Protein AF-A0AAV9Z111-F1 (afdb_monomer)

Organism: NCBI:txid2862362

Nearest PDB structures (foldseek):
  6nag-assembly1_B  TM=5.650E-01  e=3.209E+00  Bacteroides thetaiotaomicron VPI-5482
  6nag-assembly1_A  TM=5.633E-01  e=4.328E+00  Bacteroides thetaiotaomicron VPI-5482
  8xqw-assembly1_E  TM=1.939E-01  e=3.407E+00  Chlamydomonas reinhardtii
  1zup-assembly1_A  TM=1.556E-01  e=6.985E+00  Thermotoga maritima

Secondary structure (DSSP, 8-state):
---HHHHHHHHHTT--HHHHHHHHHHHHTTS-------HHHHHHHHHHHHHHHHHHHHHHHHSTT----HHHHGGGS----PPPP-SS--HHHHHHHHHHHHTT----TT----EEEEEEEEE--S--EEETTTTEEESB-TTHHHH-S--B-TTSSHHHHHHHHHHHTTSS-B-SEEEEEEEEE-SSSS-S-EEEEEEEE-S---HHHHHHHHHHHHHHHHH-TTSHHHH--EEEEEE---HHHHHHHHHHH-

pLDDT: mean 91.72, std 7.66, range [44.53, 98.44]

Radius of gyration: 23.97 Å; Cα contacts (8 Å, |Δi|>4): 387; chains: 1; bounding box: 72×43×56 Å

Sequence (254 aa):
PPSPLLWCTAKTEGWSPSKIMSKVSLAKQGKYRPRNYTDLDMDLAILIYELGGDAALYALNKSPVSLPSRHTIADKRREINLRITVGDVKLLDIMKNIEMLFNNIDVGEHDKVLHTLSQDEIAGDERPCYLTETDEIAGLCEHAAGALTTFKMGSDLTSVKAAVQAIKDGRVHVGKEFSVAAIARHAPTDYGAKPVLLMPTCKHGSWEIAALNLQRLLAAWKLSPYGEQLHGPIKTIASDGAPDRRKALYLICM

Solvent-accessible surface area (backbone atoms only — not comparable to full-atom values): 14122 Å² total; per-residue (Å²): 128,86,57,74,49,49,57,51,52,38,61,76,68,67,53,51,72,70,55,49,53,52,50,53,53,34,33,74,70,68,75,38,78,70,78,84,77,54,72,68,41,46,53,51,34,50,52,37,31,76,76,53,31,69,66,47,30,52,52,40,32,73,37,93,81,47,36,54,48,72,81,70,41,48,86,77,48,85,78,82,81,73,49,67,41,58,34,59,89,47,56,66,36,33,35,52,20,35,38,74,72,38,65,84,58,88,62,60,103,80,53,59,30,48,24,37,41,36,41,50,76,42,85,50,73,74,47,71,44,78,40,78,92,76,41,28,56,32,35,41,10,44,56,34,49,84,70,43,97,59,51,46,46,77,97,57,63,63,41,55,51,51,51,54,48,36,40,75,71,68,60,28,49,60,9,44,28,29,42,34,30,24,45,22,43,66,50,100,61,84,41,60,73,42,67,29,41,38,33,30,29,70,85,78,75,53,32,68,57,48,32,51,51,51,51,44,53,56,47,29,35,61,70,28,80,49,17,28,84,59,44,32,49,75,75,46,77,46,64,65,86,50,71,43,52,50,52,17,48,45,74,75,75,109

Mean predicted aligned error: 6.68 Å

Structure (mmCIF, N/CA/C/O backbone):
data_AF-A0AAV9Z111-F1
#
_entry.id   AF-A0AAV9Z111-F1
#
loop_
_atom_site.group_PDB
_atom_site.id
_atom_site.type_symbol
_atom_site.label_atom_id
_atom_site.label_alt_id
_atom_site.label_comp_id
_atom_site.label_asym_id
_atom_site.label_entity_id
_atom_site.label_seq_id
_atom_site.pdbx_PDB_ins_code
_atom_site.Cartn_x
_atom_site.Cartn_y
_atom_site.Cartn_z
_atom_site.occupancy
_atom_site.B_iso_or_equiv
_atom_site.auth_seq_id
_atom_site.auth_comp_id
_atom_site.auth_asym_id
_atom_site.auth_atom_id
_atom_site.pdbx_PDB_model_num
ATOM 1 N N . PRO A 1 1 ? 46.874 10.246 -11.791 1.00 44.53 1 PRO A N 1
ATOM 2 C CA . PRO A 1 1 ? 45.986 11.120 -12.599 1.00 44.53 1 PRO A CA 1
ATOM 3 C C . PRO A 1 1 ? 44.532 11.055 -12.095 1.00 44.53 1 PRO A C 1
ATOM 5 O O . PRO A 1 1 ? 44.059 9.948 -11.840 1.00 44.53 1 PRO A O 1
ATOM 8 N N . PRO A 1 2 ? 43.834 12.191 -11.888 1.00 54.59 2 PRO A N 1
ATOM 9 C CA . PRO A 1 2 ? 42.400 12.158 -11.593 1.00 54.59 2 PRO A CA 1
ATOM 10 C C . PRO A 1 2 ? 41.687 11.435 -12.740 1.00 54.59 2 PRO A C 1
ATOM 12 O O . PRO A 1 2 ? 41.982 11.700 -13.906 1.00 54.59 2 PRO A O 1
ATOM 15 N N . SER A 1 3 ? 40.823 10.467 -12.422 1.00 64.81 3 SER A N 1
ATOM 16 C CA . SER A 1 3 ? 40.181 9.675 -13.470 1.00 64.81 3 SER A CA 1
ATOM 17 C C . SER A 1 3 ? 39.252 10.568 -14.310 1.00 64.81 3 SER A C 1
ATOM 19 O O . SER A 1 3 ? 38.625 11.477 -13.755 1.00 64.81 3 SER A O 1
ATOM 21 N N . PRO A 1 4 ? 39.121 10.317 -15.627 1.00 73.94 4 PRO A N 1
ATOM 22 C CA . PRO A 1 4 ? 38.195 11.048 -16.502 1.00 73.94 4 PRO A CA 1
ATOM 23 C C . PRO A 1 4 ? 36.761 11.100 -15.949 1.00 73.94 4 PRO A C 1
ATOM 25 O O . PRO A 1 4 ? 36.051 12.087 -16.121 1.00 73.94 4 PRO A O 1
ATOM 28 N N . LEU A 1 5 ? 36.378 10.066 -15.194 1.00 78.75 5 LEU A N 1
ATOM 29 C CA . LEU A 1 5 ? 35.069 9.919 -14.564 1.00 78.75 5 LEU A CA 1
ATOM 30 C C . LEU A 1 5 ? 34.768 11.021 -13.540 1.00 78.75 5 LEU A C 1
ATOM 32 O O . LEU A 1 5 ? 33.629 11.461 -13.464 1.00 78.75 5 LEU A O 1
ATOM 36 N N . LEU A 1 6 ? 35.766 11.515 -12.790 1.00 83.19 6 LEU A N 1
ATOM 37 C CA . LEU A 1 6 ? 35.544 12.581 -11.800 1.00 83.19 6 LEU A CA 1
ATOM 38 C C . LEU A 1 6 ? 34.994 13.849 -12.457 1.00 83.19 6 LEU A C 1
ATOM 40 O O . LEU A 1 6 ? 34.092 14.489 -11.921 1.00 83.19 6 LEU A O 1
ATOM 44 N N . TRP A 1 7 ? 35.542 14.191 -13.621 1.00 82.00 7 TRP A N 1
ATOM 45 C CA . TRP A 1 7 ? 35.162 15.376 -14.378 1.00 82.00 7 TRP A CA 1
ATOM 46 C C . TRP A 1 7 ? 33.798 15.207 -15.048 1.00 82.00 7 TRP A C 1
ATOM 48 O O . TRP A 1 7 ? 33.008 16.149 -15.049 1.00 82.00 7 TRP A O 1
ATOM 58 N N . CYS A 1 8 ? 33.483 14.004 -15.540 1.00 79.69 8 CYS A N 1
ATOM 59 C CA . CYS A 1 8 ? 32.146 13.674 -16.035 1.00 79.69 8 CYS A CA 1
ATOM 60 C C . CYS A 1 8 ? 31.090 13.828 -14.933 1.00 79.69 8 CYS A C 1
ATOM 62 O O . CYS A 1 8 ? 30.129 14.565 -15.128 1.00 79.69 8 CYS A O 1
ATOM 64 N N . THR A 1 9 ? 31.301 13.220 -13.759 1.00 80.50 9 THR A N 1
ATOM 65 C CA . THR A 1 9 ? 30.375 13.346 -12.622 1.00 80.50 9 THR A CA 1
ATOM 66 C C . THR A 1 9 ? 30.228 14.803 -12.183 1.00 80.50 9 THR A C 1
ATOM 68 O O . THR A 1 9 ? 29.114 15.269 -11.976 1.00 80.50 9 THR A O 1
ATOM 71 N N . ALA A 1 10 ? 31.333 15.553 -12.092 1.00 84.38 10 ALA A N 1
ATOM 72 C CA . ALA A 1 10 ? 31.301 16.962 -11.704 1.00 84.38 10 ALA A CA 1
ATOM 73 C C . ALA A 1 10 ? 30.478 17.831 -12.668 1.00 84.38 10 ALA A C 1
ATOM 75 O O . ALA A 1 10 ? 29.793 18.749 -12.218 1.00 84.38 10 ALA A O 1
ATOM 76 N N . LYS A 1 11 ? 30.538 17.536 -13.973 1.00 85.56 11 LYS A N 1
ATOM 77 C CA . LYS A 1 11 ? 29.756 18.226 -15.003 1.00 85.56 11 LYS A CA 1
ATOM 78 C C . LYS A 1 11 ? 28.270 17.875 -14.914 1.00 85.56 11 LYS A C 1
ATOM 80 O O . LYS A 1 11 ? 27.452 18.785 -14.948 1.00 85.56 11 LYS A O 1
ATOM 85 N N . THR A 1 12 ? 27.932 16.591 -14.787 1.00 80.69 12 THR A N 1
ATOM 86 C CA . THR A 1 12 ? 26.535 16.128 -14.691 1.00 80.69 12 THR A CA 1
ATOM 87 C C . THR A 1 12 ? 25.838 16.678 -13.448 1.00 80.69 12 THR A C 1
ATOM 89 O O . THR A 1 12 ? 24.698 17.115 -13.518 1.00 80.69 12 THR A O 1
ATOM 92 N N . GLU A 1 13 ? 26.544 16.715 -12.320 1.00 81.12 13 GLU A N 1
ATOM 93 C CA . GLU A 1 13 ? 26.003 17.107 -11.014 1.00 81.12 13 GLU A CA 1
ATOM 94 C C . GLU A 1 13 ? 26.159 18.609 -10.699 1.00 81.12 13 GLU A C 1
ATOM 96 O O . GLU A 1 13 ? 25.889 19.040 -9.576 1.00 81.12 13 GLU A O 1
ATOM 101 N N . GLY A 1 14 ? 26.686 19.408 -11.634 1.00 86.44 14 GLY A N 1
ATOM 102 C CA . GLY A 1 14 ? 26.869 20.853 -11.452 1.00 86.44 14 GLY A CA 1
ATOM 103 C C . GLY A 1 14 ? 27.746 21.230 -10.249 1.00 86.44 14 GLY A C 1
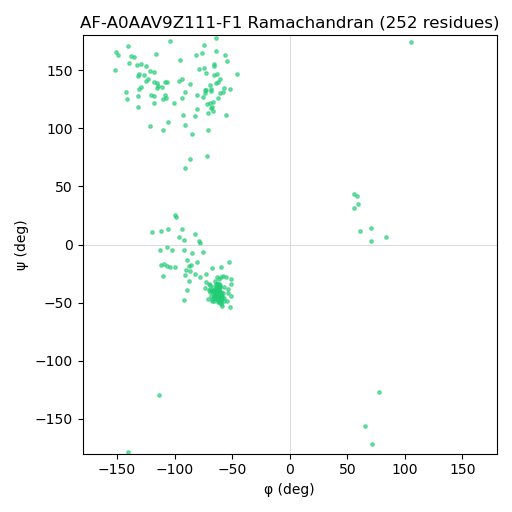ATOM 104 O O . GLY A 1 14 ? 27.415 22.136 -9.484 1.00 86.44 14 GLY A O 1
ATOM 105 N N . TRP A 1 15 ? 28.851 20.516 -10.015 1.00 90.31 15 TRP A N 1
ATOM 106 C CA . TRP A 1 15 ? 29.680 20.750 -8.830 1.00 90.31 15 TRP A CA 1
ATOM 107 C C . TRP A 1 15 ? 30.421 22.090 -8.877 1.00 90.31 15 TRP A C 1
ATOM 109 O O . TRP A 1 15 ? 31.045 22.446 -9.874 1.00 90.31 15 TRP A O 1
ATOM 119 N N . SER A 1 16 ? 30.446 22.791 -7.740 1.00 92.56 16 SER A N 1
ATOM 120 C CA . SER A 1 16 ? 31.286 23.977 -7.566 1.00 92.56 16 SER A CA 1
ATOM 121 C C . SER A 1 16 ? 32.786 23.623 -7.600 1.00 92.56 16 SER A C 1
ATOM 123 O O . SER A 1 16 ? 33.169 22.508 -7.220 1.00 92.56 16 SER A O 1
ATOM 125 N N . PRO A 1 17 ? 33.675 24.572 -7.958 1.00 91.50 17 PRO A N 1
ATOM 126 C CA . PRO A 1 17 ? 35.123 24.343 -7.953 1.00 91.50 17 PRO A CA 1
ATOM 127 C C . PRO A 1 17 ? 35.661 23.830 -6.607 1.00 91.50 17 PRO A C 1
ATOM 129 O O . PRO A 1 17 ? 36.503 22.933 -6.570 1.00 91.50 17 PRO A O 1
ATOM 132 N N . SER A 1 18 ? 35.125 24.327 -5.486 1.00 92.31 18 SER A N 1
ATOM 133 C CA . SER A 1 18 ? 35.501 23.873 -4.140 1.00 92.31 18 SER A CA 1
ATOM 134 C C . SER A 1 18 ? 35.127 22.407 -3.885 1.00 92.31 18 SER A C 1
ATOM 136 O O . SER A 1 18 ? 35.924 21.648 -3.325 1.00 92.31 18 SER A O 1
ATOM 138 N N . LYS A 1 19 ? 33.950 21.968 -4.351 1.00 89.81 19 LYS A N 1
ATOM 139 C CA . LYS A 1 19 ? 33.491 20.574 -4.241 1.00 89.81 19 LYS A CA 1
ATOM 140 C C . LYS A 1 19 ? 34.334 19.635 -5.104 1.00 89.81 19 LYS A C 1
ATOM 142 O O . LYS A 1 19 ? 34.703 18.558 -4.636 1.00 89.81 19 LYS A O 1
ATOM 147 N N . ILE A 1 20 ? 34.706 20.059 -6.314 1.00 90.50 20 ILE A N 1
ATOM 148 C CA . ILE A 1 20 ? 35.614 19.307 -7.194 1.00 90.50 20 ILE A CA 1
ATOM 149 C C . ILE A 1 20 ? 36.965 19.096 -6.505 1.00 90.50 20 ILE A C 1
ATOM 151 O O . ILE A 1 20 ? 37.418 17.958 -6.390 1.00 90.50 20 ILE A O 1
ATOM 155 N N . MET A 1 21 ? 37.574 20.159 -5.970 1.00 91.81 21 MET A N 1
ATOM 156 C CA . MET A 1 21 ? 38.866 20.072 -5.275 1.00 91.81 21 MET A CA 1
ATOM 157 C C . MET A 1 21 ? 38.809 19.148 -4.052 1.00 91.81 21 MET A C 1
ATOM 159 O O . MET A 1 21 ? 39.704 18.321 -3.855 1.00 91.81 21 MET A O 1
ATOM 163 N N . SER A 1 22 ? 37.726 19.213 -3.271 1.00 92.19 22 SER A N 1
ATOM 164 C CA . SER A 1 22 ? 37.485 18.291 -2.154 1.00 92.19 22 SER A CA 1
ATOM 165 C C . SER A 1 22 ? 37.421 16.830 -2.619 1.00 92.19 22 SER A C 1
ATOM 167 O O . SER A 1 22 ? 38.094 15.959 -2.062 1.00 92.19 22 SER A O 1
ATOM 169 N N . LYS A 1 23 ? 36.686 16.545 -3.700 1.00 88.81 23 LYS A N 1
ATOM 170 C CA . LYS A 1 23 ? 36.540 15.187 -4.247 1.00 88.81 23 LYS A CA 1
ATOM 171 C C . LYS A 1 23 ? 37.825 14.657 -4.880 1.00 88.81 23 LYS A C 1
ATOM 173 O O . LYS A 1 23 ? 38.116 13.475 -4.717 1.00 88.81 23 LYS A O 1
ATOM 178 N N . VAL A 1 24 ? 38.628 15.507 -5.520 1.00 89.56 24 VAL A N 1
ATOM 179 C CA . VAL A 1 24 ? 39.973 15.148 -6.005 1.00 89.56 24 VAL A CA 1
ATOM 180 C C . VAL A 1 24 ? 40.893 14.792 -4.834 1.00 89.56 24 VAL A C 1
ATOM 182 O O . VAL A 1 24 ? 41.592 13.781 -4.897 1.00 89.56 24 VAL A O 1
ATOM 185 N N . SER A 1 25 ? 40.860 15.563 -3.741 1.00 90.31 25 SER A N 1
ATOM 186 C CA . SER A 1 25 ? 41.635 15.268 -2.527 1.00 90.31 25 SER A CA 1
ATOM 187 C C . SER A 1 25 ? 41.229 13.927 -1.904 1.00 90.31 25 SER A C 1
ATOM 189 O O . SER A 1 25 ? 42.082 13.084 -1.618 1.00 90.31 25 SER A O 1
ATOM 191 N N . LEU A 1 26 ? 39.923 13.666 -1.793 1.00 87.25 26 LEU A N 1
ATOM 192 C CA . LEU A 1 26 ? 39.402 12.378 -1.328 1.00 87.25 26 LEU A CA 1
ATOM 193 C C . LEU A 1 26 ? 39.784 11.223 -2.262 1.00 87.25 26 LEU A C 1
ATOM 195 O O . LEU A 1 26 ? 40.103 10.137 -1.781 1.00 87.25 26 LEU A O 1
ATOM 199 N N . ALA A 1 27 ? 39.797 11.446 -3.578 1.00 87.12 27 ALA A N 1
ATOM 200 C CA . ALA A 1 27 ? 40.220 10.438 -4.545 1.00 87.12 27 ALA A CA 1
ATOM 201 C C . ALA A 1 27 ? 41.712 10.115 -4.426 1.00 87.12 27 ALA A C 1
ATOM 203 O O . ALA A 1 27 ? 42.087 8.944 -4.442 1.00 87.12 27 ALA A O 1
ATOM 204 N N . LYS A 1 28 ? 42.558 11.131 -4.212 1.00 87.56 28 LYS A N 1
ATOM 205 C CA . LYS A 1 28 ? 43.993 10.950 -3.944 1.00 87.56 28 LYS A CA 1
ATOM 206 C C . LYS A 1 28 ? 44.238 10.139 -2.668 1.00 87.56 28 LYS A C 1
ATOM 208 O O . LYS A 1 28 ? 45.152 9.326 -2.637 1.00 87.56 28 LYS A O 1
ATOM 213 N N . GLN A 1 29 ? 43.402 10.324 -1.645 1.00 87.62 29 GLN A N 1
ATOM 214 C CA . GLN A 1 29 ? 43.435 9.538 -0.404 1.00 87.62 29 GLN A CA 1
ATOM 215 C C . GLN A 1 29 ? 42.794 8.142 -0.543 1.00 87.62 29 GLN A C 1
ATOM 217 O O . GLN A 1 29 ? 42.680 7.427 0.448 1.00 87.62 29 GLN A O 1
ATOM 222 N N . GLY A 1 30 ? 42.306 7.763 -1.730 1.00 80.31 30 GLY A N 1
ATOM 223 C CA . GLY A 1 30 ? 41.595 6.501 -1.960 1.00 80.31 30 GLY A CA 1
ATOM 224 C C . GLY A 1 30 ? 40.196 6.426 -1.331 1.00 80.31 30 GLY A C 1
ATOM 225 O O . GLY A 1 30 ? 39.530 5.401 -1.458 1.00 80.31 30 GLY A O 1
ATOM 226 N N . LYS A 1 31 ? 39.728 7.505 -0.690 1.00 82.19 31 LYS A N 1
ATOM 227 C CA . LYS A 1 31 ? 38.425 7.609 -0.008 1.00 82.19 31 LYS A CA 1
ATOM 228 C C . LYS A 1 31 ? 37.263 7.879 -0.962 1.00 82.19 31 LYS A C 1
ATOM 230 O O . LYS A 1 31 ? 36.107 7.730 -0.579 1.00 82.19 31 LYS A O 1
ATOM 235 N N . TYR A 1 32 ? 37.552 8.292 -2.194 1.00 80.62 32 TYR A N 1
ATOM 236 C CA . TYR A 1 32 ? 36.552 8.509 -3.233 1.00 80.62 32 TYR A CA 1
ATOM 237 C C . TYR A 1 32 ? 36.980 7.836 -4.536 1.00 80.62 32 TYR A C 1
ATOM 239 O O . TYR A 1 32 ? 38.080 8.059 -5.031 1.00 80.62 32 TYR A O 1
ATOM 247 N N . ARG A 1 33 ? 36.101 7.013 -5.107 1.00 79.62 33 ARG A N 1
ATOM 248 C CA . ARG A 1 33 ? 36.291 6.416 -6.431 1.00 79.62 33 ARG A CA 1
ATOM 249 C C . ARG A 1 33 ? 35.110 6.848 -7.297 1.00 79.62 33 ARG A C 1
ATOM 251 O O . ARG A 1 33 ? 34.024 6.312 -7.090 1.00 79.62 33 ARG A O 1
ATOM 258 N N . PRO A 1 34 ? 35.275 7.843 -8.188 1.00 76.38 34 PRO A N 1
ATOM 259 C CA . PRO A 1 34 ? 34.206 8.233 -9.102 1.00 76.38 34 PRO A CA 1
ATOM 260 C C . PRO A 1 34 ? 33.845 7.032 -9.979 1.00 76.38 34 PRO A C 1
ATOM 262 O O . PRO A 1 34 ? 34.730 6.381 -10.540 1.00 76.38 34 PRO A O 1
ATOM 265 N N . ARG A 1 35 ? 32.551 6.734 -10.054 1.00 78.81 35 ARG A N 1
ATOM 266 C CA . ARG A 1 35 ? 31.980 5.646 -10.848 1.00 78.81 35 ARG A CA 1
ATOM 267 C C . ARG A 1 35 ? 30.918 6.245 -11.759 1.00 78.81 35 ARG A C 1
ATOM 269 O O . ARG A 1 35 ? 30.177 7.121 -11.323 1.00 78.81 35 ARG A O 1
ATOM 276 N N . ASN A 1 36 ? 30.861 5.751 -12.987 1.00 81.69 36 ASN A N 1
ATOM 277 C CA . ASN A 1 36 ? 29.720 5.952 -13.866 1.00 81.69 36 ASN A CA 1
ATOM 278 C C . ASN A 1 36 ? 29.003 4.614 -13.973 1.00 81.69 36 ASN A C 1
ATOM 280 O O . ASN A 1 36 ? 29.662 3.577 -14.043 1.00 81.69 36 ASN A O 1
ATOM 284 N N . TYR A 1 37 ? 27.680 4.665 -13.970 1.00 87.56 37 TYR A N 1
ATOM 285 C CA . TYR A 1 37 ? 26.830 3.493 -14.079 1.00 87.56 37 TYR A CA 1
ATOM 286 C C . TYR A 1 37 ? 26.064 3.574 -15.385 1.00 87.56 37 TYR A C 1
ATOM 288 O O . TYR A 1 37 ? 25.588 4.645 -15.765 1.00 87.56 37 TYR A O 1
ATOM 296 N N . THR A 1 38 ? 25.991 2.450 -16.079 1.00 90.38 38 THR A N 1
ATOM 297 C CA . THR A 1 38 ? 25.108 2.283 -17.229 1.00 90.38 38 THR A CA 1
ATOM 298 C C . THR A 1 38 ? 23.667 2.097 -16.755 1.00 90.38 38 THR A C 1
ATOM 300 O O . THR A 1 38 ? 23.429 1.813 -15.580 1.00 90.38 38 THR A O 1
ATOM 303 N N . ASP A 1 39 ? 22.690 2.234 -17.652 1.00 90.75 39 ASP A N 1
ATOM 304 C CA . ASP A 1 39 ? 21.296 1.935 -17.298 1.00 90.75 39 ASP A CA 1
ATOM 305 C C . ASP A 1 39 ? 21.120 0.465 -16.895 1.00 90.75 39 ASP A C 1
ATOM 307 O O . ASP A 1 39 ? 20.448 0.188 -15.908 1.00 90.75 39 ASP A O 1
ATOM 311 N N . LEU A 1 40 ? 21.854 -0.453 -17.536 1.00 93.94 40 LEU A N 1
ATOM 312 C CA . LEU A 1 40 ? 21.893 -1.860 -17.137 1.00 93.94 40 LEU A CA 1
ATOM 313 C C . LEU A 1 40 ? 22.402 -2.048 -15.698 1.00 93.94 40 LEU A C 1
ATOM 315 O O . LEU A 1 40 ? 21.849 -2.856 -14.956 1.00 93.94 40 LEU A O 1
ATOM 319 N N . ASP A 1 41 ? 23.434 -1.304 -15.281 1.00 94.50 41 ASP A N 1
ATOM 320 C CA . ASP A 1 41 ? 23.936 -1.370 -13.902 1.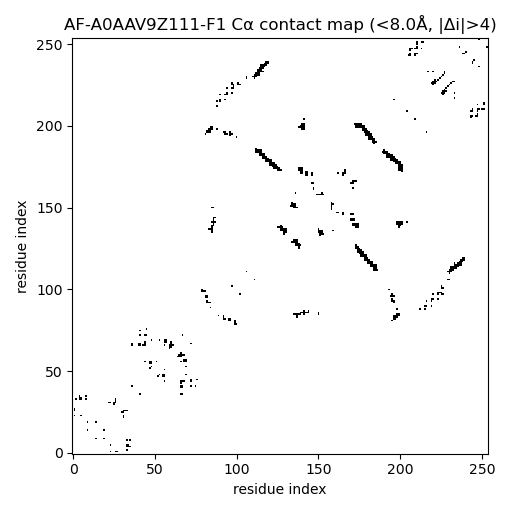00 94.50 41 ASP A CA 1
ATOM 321 C C . ASP A 1 41 ? 22.882 -0.885 -12.899 1.00 94.50 41 ASP A C 1
ATOM 323 O O . ASP A 1 41 ? 22.781 -1.424 -11.796 1.00 94.50 41 ASP A O 1
ATOM 327 N N . MET A 1 42 ? 22.106 0.138 -13.276 1.00 94.56 42 MET A N 1
ATOM 328 C CA . MET A 1 42 ? 21.016 0.676 -12.462 1.00 94.56 42 MET A CA 1
ATOM 329 C C . MET A 1 42 ? 19.877 -0.335 -12.335 1.00 94.56 42 MET A C 1
ATOM 331 O O . MET A 1 42 ? 19.461 -0.621 -11.214 1.00 94.56 42 MET A O 1
ATOM 335 N N . ASP A 1 43 ? 19.434 -0.921 -13.445 1.00 94.50 43 ASP A N 1
ATOM 336 C CA . ASP A 1 43 ? 18.363 -1.920 -13.467 1.00 94.50 43 ASP A CA 1
ATOM 337 C C . ASP A 1 43 ? 18.760 -3.178 -12.691 1.00 94.50 43 ASP A C 1
ATOM 339 O O . ASP A 1 43 ? 17.983 -3.695 -11.889 1.00 94.50 43 ASP A O 1
ATOM 343 N N . LEU A 1 44 ? 20.005 -3.636 -12.853 1.00 96.12 44 LEU A N 1
ATOM 344 C CA . LEU A 1 44 ? 20.537 -4.775 -12.113 1.00 96.12 44 LEU A CA 1
ATOM 345 C C . LEU A 1 44 ? 20.626 -4.481 -10.610 1.00 96.12 44 LEU A C 1
ATOM 347 O O . LEU A 1 44 ? 20.260 -5.328 -9.796 1.00 96.12 44 LEU A O 1
ATOM 351 N N . ALA A 1 45 ? 21.075 -3.284 -10.222 1.00 96.12 45 ALA A N 1
ATOM 352 C CA . ALA A 1 45 ? 21.105 -2.869 -8.822 1.00 96.12 45 ALA A CA 1
ATOM 353 C C . ALA A 1 45 ? 19.701 -2.782 -8.208 1.00 96.12 45 ALA A C 1
ATOM 355 O O . ALA A 1 45 ? 19.519 -3.220 -7.072 1.00 96.12 45 ALA A O 1
ATOM 356 N N . ILE A 1 46 ? 18.712 -2.273 -8.950 1.00 95.38 46 ILE A N 1
ATOM 357 C CA . ILE A 1 46 ? 17.306 -2.267 -8.527 1.00 95.38 46 ILE A CA 1
ATOM 358 C C . ILE A 1 46 ? 16.812 -3.706 -8.357 1.00 95.38 46 ILE A C 1
ATOM 360 O O . ILE A 1 46 ? 16.307 -4.044 -7.293 1.00 95.38 46 ILE A O 1
ATOM 364 N N . LEU A 1 47 ? 17.034 -4.583 -9.338 1.00 95.56 47 LEU A N 1
ATOM 365 C CA . LEU A 1 47 ? 16.625 -5.988 -9.270 1.00 95.56 47 LEU A CA 1
ATOM 366 C C . LEU A 1 47 ? 17.219 -6.709 -8.051 1.00 95.56 47 LEU A C 1
ATOM 368 O O . LEU A 1 47 ? 16.513 -7.406 -7.324 1.00 95.56 47 LEU A O 1
ATOM 372 N N . ILE A 1 48 ? 18.515 -6.520 -7.798 1.00 96.38 48 ILE A N 1
ATOM 373 C CA . ILE A 1 48 ? 19.200 -7.085 -6.629 1.00 96.38 48 ILE A CA 1
ATOM 374 C C . ILE A 1 48 ? 18.631 -6.524 -5.333 1.00 96.38 48 ILE A C 1
ATOM 376 O O . ILE A 1 48 ? 18.504 -7.264 -4.361 1.00 96.38 48 ILE A O 1
ATOM 380 N N . TYR A 1 49 ? 18.303 -5.234 -5.298 1.00 95.38 49 TYR A N 1
ATOM 381 C CA . TYR A 1 49 ? 17.694 -4.622 -4.129 1.00 95.38 49 TYR A CA 1
ATOM 382 C C . TYR A 1 49 ? 16.301 -5.192 -3.848 1.00 95.38 49 TYR A C 1
ATOM 384 O O . TYR A 1 49 ? 16.023 -5.544 -2.707 1.00 95.38 49 TYR A O 1
ATOM 392 N N . GLU A 1 50 ? 15.448 -5.332 -4.866 1.00 92.88 50 GLU A N 1
ATOM 393 C CA . GLU A 1 50 ? 14.093 -5.870 -4.684 1.00 92.88 50 GLU A CA 1
ATOM 394 C C . GLU A 1 50 ? 14.103 -7.350 -4.276 1.00 92.88 50 GLU A C 1
ATOM 396 O O . GLU A 1 50 ? 13.286 -7.765 -3.460 1.00 92.88 50 GLU A O 1
ATOM 401 N N . LEU A 1 51 ? 15.032 -8.154 -4.811 1.00 94.31 51 LEU A N 1
ATOM 402 C CA . LEU A 1 51 ? 15.091 -9.596 -4.533 1.00 94.31 51 LEU A CA 1
ATOM 403 C C . LEU A 1 51 ? 15.937 -9.958 -3.303 1.00 94.31 51 LEU A C 1
ATOM 405 O O . LEU A 1 51 ? 15.601 -10.885 -2.571 1.00 94.31 51 LEU A O 1
ATOM 409 N N . GLY A 1 52 ? 17.062 -9.272 -3.098 1.00 94.06 52 GLY A N 1
ATOM 410 C CA . GLY A 1 52 ? 18.064 -9.584 -2.071 1.00 94.06 52 GLY A CA 1
ATOM 411 C C . GLY A 1 52 ? 18.182 -8.541 -0.957 1.00 94.06 52 GLY A C 1
ATOM 412 O O . GLY A 1 52 ? 18.935 -8.741 -0.000 1.00 94.06 52 GLY A O 1
ATOM 413 N N . GLY A 1 53 ? 17.458 -7.427 -1.063 1.00 94.25 53 GLY A N 1
ATOM 414 C CA . GLY A 1 53 ? 17.457 -6.352 -0.081 1.00 94.25 53 GLY A CA 1
ATOM 415 C C . GLY A 1 53 ? 18.742 -5.521 -0.045 1.00 94.25 53 GLY A C 1
ATOM 416 O O . GLY A 1 53 ? 19.666 -5.656 -0.855 1.00 94.25 53 GLY A O 1
ATOM 417 N N . ASP A 1 54 ? 18.809 -4.648 0.961 1.00 94.44 54 ASP A N 1
ATOM 418 C CA . ASP A 1 54 ? 19.915 -3.702 1.148 1.00 94.44 54 ASP A CA 1
ATOM 419 C C . ASP A 1 54 ? 21.259 -4.404 1.382 1.00 94.44 54 ASP A C 1
ATOM 421 O O . ASP A 1 54 ? 22.288 -3.964 0.875 1.00 94.44 54 ASP A O 1
ATOM 425 N N . ALA A 1 55 ? 21.254 -5.538 2.090 1.00 96.06 55 ALA A N 1
ATOM 426 C CA . ALA A 1 55 ? 22.468 -6.291 2.392 1.00 96.06 55 ALA A CA 1
ATOM 427 C C . ALA A 1 55 ? 23.120 -6.881 1.128 1.00 96.06 55 ALA A C 1
ATOM 429 O O . ALA A 1 55 ? 24.336 -6.760 0.954 1.00 96.06 55 ALA A O 1
ATOM 430 N N . ALA A 1 56 ? 22.326 -7.474 0.228 1.00 96.50 56 ALA A N 1
ATOM 431 C CA . ALA A 1 56 ? 22.830 -8.025 -1.030 1.00 96.50 56 ALA A CA 1
ATOM 432 C C . ALA A 1 56 ? 23.362 -6.919 -1.949 1.00 96.50 56 ALA A C 1
ATOM 434 O O . ALA A 1 56 ? 24.477 -7.025 -2.471 1.00 96.50 56 ALA A O 1
ATOM 435 N N . LEU A 1 57 ? 22.610 -5.820 -2.083 1.00 96.81 57 LEU A N 1
ATOM 436 C CA . LEU A 1 57 ? 23.053 -4.665 -2.858 1.00 96.81 57 LEU A CA 1
ATOM 437 C C . LEU A 1 57 ? 24.345 -4.071 -2.285 1.00 96.81 57 LEU A C 1
ATOM 439 O O . LEU A 1 57 ? 25.277 -3.776 -3.034 1.00 96.81 57 LEU A O 1
ATOM 443 N N . TYR A 1 58 ? 24.436 -3.928 -0.962 1.00 96.44 58 TYR A N 1
ATOM 444 C CA . TYR A 1 58 ? 25.626 -3.415 -0.290 1.00 96.44 58 TYR A CA 1
ATOM 445 C C . TYR A 1 58 ? 26.850 -4.300 -0.550 1.00 96.44 58 TYR A C 1
ATOM 447 O O . TYR A 1 58 ? 27.912 -3.789 -0.917 1.00 96.44 58 TYR A O 1
ATOM 455 N N . ALA A 1 59 ? 26.705 -5.623 -0.429 1.00 96.19 59 ALA A N 1
ATOM 456 C CA . ALA A 1 59 ? 27.778 -6.567 -0.725 1.00 96.19 59 ALA A CA 1
ATOM 457 C C . ALA A 1 59 ? 28.267 -6.426 -2.178 1.00 96.19 59 ALA A C 1
ATOM 459 O O . ALA A 1 59 ? 29.472 -6.315 -2.420 1.00 96.19 59 ALA A O 1
ATOM 460 N N . LEU A 1 60 ? 27.350 -6.335 -3.146 1.00 95.25 60 LEU A N 1
ATOM 461 C CA . LEU A 1 60 ? 27.700 -6.216 -4.564 1.00 95.25 60 LEU A CA 1
ATOM 462 C C . LEU A 1 60 ? 28.253 -4.835 -4.942 1.00 95.25 60 LEU A C 1
ATOM 464 O O . LEU A 1 60 ? 29.182 -4.762 -5.750 1.00 95.25 60 LEU A O 1
ATOM 468 N N . ASN A 1 61 ? 27.808 -3.758 -4.290 1.00 94.38 61 ASN A N 1
ATOM 469 C CA . ASN A 1 61 ? 28.403 -2.421 -4.409 1.00 94.38 61 ASN A CA 1
ATOM 470 C C . ASN A 1 61 ? 29.882 -2.388 -3.970 1.00 94.38 61 ASN A C 1
ATOM 472 O O . ASN A 1 61 ? 30.688 -1.636 -4.542 1.00 94.38 61 ASN A O 1
ATOM 476 N N . LYS A 1 62 ? 30.235 -3.188 -2.952 1.00 92.06 62 LYS A N 1
ATOM 477 C CA . LYS A 1 62 ? 31.601 -3.327 -2.415 1.00 92.06 62 LYS A CA 1
ATOM 478 C C . LYS A 1 62 ? 32.434 -4.408 -3.107 1.00 92.06 62 LYS A C 1
ATOM 480 O O . LYS A 1 62 ? 33.650 -4.422 -2.931 1.00 92.06 62 LYS A O 1
ATOM 485 N N . SER A 1 63 ? 31.809 -5.269 -3.901 1.00 92.19 63 SER A N 1
ATOM 486 C CA . SER A 1 63 ? 32.484 -6.296 -4.695 1.00 92.19 63 SER A CA 1
ATOM 487 C C . SER A 1 63 ? 33.209 -5.709 -5.923 1.00 92.19 63 SER A C 1
ATOM 489 O O . SER A 1 63 ? 33.003 -4.538 -6.271 1.00 92.19 63 SER A O 1
ATOM 491 N N . PRO A 1 64 ? 34.014 -6.513 -6.645 1.00 89.75 64 PRO A N 1
ATOM 492 C CA . PRO A 1 64 ? 34.588 -6.113 -7.930 1.00 89.75 64 PRO A CA 1
ATOM 493 C C . PRO A 1 64 ? 33.551 -5.671 -8.975 1.00 89.75 64 PRO A C 1
ATOM 495 O O . PRO A 1 64 ? 33.868 -4.806 -9.784 1.00 89.75 64 PRO A O 1
ATOM 498 N N . VAL A 1 65 ? 32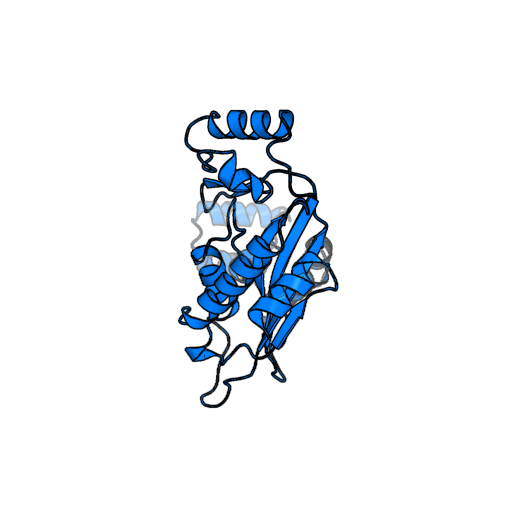.312 -6.184 -8.914 1.00 88.12 65 VAL A N 1
ATOM 499 C CA . VAL A 1 65 ? 31.202 -5.783 -9.804 1.00 88.12 65 VAL A CA 1
ATOM 500 C C . VAL A 1 65 ? 30.817 -4.318 -9.582 1.00 88.12 65 VAL A C 1
ATOM 502 O O . VAL A 1 65 ? 30.471 -3.614 -10.521 1.00 88.12 65 VAL A O 1
ATOM 505 N N . SER A 1 66 ? 30.963 -3.821 -8.347 1.00 90.94 66 SER A N 1
ATOM 506 C CA . SER A 1 66 ? 30.874 -2.395 -8.023 1.00 90.94 66 SER A CA 1
ATOM 507 C C . SER A 1 66 ? 29.543 -1.719 -8.384 1.00 90.94 66 SER A C 1
ATOM 509 O O . SER A 1 66 ? 29.558 -0.532 -8.696 1.00 90.94 66 SER A O 1
ATOM 511 N N . LEU A 1 67 ? 28.412 -2.427 -8.272 1.00 94.25 67 LEU A N 1
ATOM 512 C CA . LEU A 1 67 ? 27.073 -1.921 -8.619 1.00 94.25 67 LEU A CA 1
ATOM 513 C C . LEU A 1 67 ? 26.691 -0.601 -7.920 1.00 94.25 67 LEU A C 1
ATOM 515 O O . LEU A 1 67 ? 27.248 -0.289 -6.861 1.00 94.25 67 LEU A O 1
ATOM 519 N N . PRO A 1 68 ? 25.730 0.167 -8.472 1.00 94.69 68 PRO A N 1
ATOM 520 C CA . PRO A 1 68 ? 25.145 1.341 -7.830 1.00 94.69 68 PRO A CA 1
ATOM 521 C C . PRO A 1 68 ? 24.763 1.125 -6.364 1.00 94.69 68 PRO A C 1
ATOM 523 O O . PRO A 1 68 ? 24.373 0.041 -5.942 1.00 94.69 68 PRO A O 1
ATOM 526 N N . SER A 1 69 ? 24.889 2.180 -5.561 1.00 93.31 69 SER A N 1
ATOM 527 C CA . SER A 1 69 ? 24.450 2.146 -4.162 1.00 93.31 69 SER A CA 1
ATOM 528 C C . SER A 1 69 ? 22.943 2.375 -4.052 1.00 93.31 69 SER A C 1
ATOM 530 O O . SER A 1 69 ? 22.354 2.964 -4.957 1.00 93.31 69 SER A O 1
ATOM 532 N N . ARG A 1 70 ? 22.338 2.029 -2.905 1.00 93.44 70 ARG A N 1
ATOM 533 C CA . ARG A 1 70 ? 20.920 2.316 -2.624 1.00 93.44 70 ARG A CA 1
ATOM 534 C C . ARG A 1 70 ? 20.555 3.781 -2.865 1.00 93.44 70 ARG A C 1
ATOM 536 O O . ARG A 1 70 ? 19.542 4.063 -3.485 1.00 93.44 70 ARG A O 1
ATOM 543 N N . HIS A 1 71 ? 21.396 4.710 -2.411 1.00 91.25 71 HIS A N 1
ATOM 544 C CA . HIS A 1 71 ? 21.152 6.139 -2.612 1.00 91.25 71 HIS A CA 1
ATOM 545 C C . HIS A 1 71 ? 21.176 6.526 -4.096 1.00 91.25 71 HIS A C 1
ATOM 547 O O . HIS A 1 71 ? 20.416 7.381 -4.519 1.00 91.25 71 HIS A O 1
ATOM 553 N N . THR A 1 72 ? 22.022 5.868 -4.891 1.00 91.12 72 THR A N 1
ATOM 554 C CA . THR A 1 72 ? 22.122 6.110 -6.335 1.00 91.12 72 THR A CA 1
ATOM 555 C C . THR A 1 72 ? 20.873 5.637 -7.073 1.00 91.12 72 THR A C 1
ATOM 557 O O . THR A 1 72 ? 20.418 6.322 -7.978 1.00 91.12 72 THR A O 1
ATOM 560 N N . ILE A 1 73 ? 20.318 4.481 -6.697 1.00 93.94 73 ILE A N 1
ATOM 561 C CA . ILE A 1 73 ? 19.116 3.932 -7.341 1.00 93.94 73 ILE A CA 1
ATOM 562 C C . ILE A 1 73 ? 17.807 4.490 -6.777 1.00 93.94 73 ILE A C 1
ATOM 564 O O . ILE A 1 73 ? 16.763 4.201 -7.349 1.00 93.94 73 ILE A O 1
ATOM 568 N N . ALA A 1 74 ? 17.845 5.270 -5.691 1.00 90.19 74 ALA A N 1
ATOM 569 C CA . ALA A 1 74 ? 16.650 5.734 -4.986 1.00 90.19 74 ALA A CA 1
ATOM 570 C C . ALA A 1 74 ? 15.662 6.452 -5.920 1.00 90.19 74 ALA A C 1
ATOM 572 O O . ALA A 1 74 ? 14.502 6.066 -5.973 1.00 90.19 74 ALA A O 1
ATOM 573 N N . ASP A 1 75 ? 16.143 7.398 -6.730 1.00 83.88 75 ASP A N 1
ATOM 574 C CA . ASP A 1 75 ? 15.287 8.185 -7.631 1.00 83.88 75 ASP A CA 1
ATOM 575 C C . ASP A 1 75 ? 14.765 7.381 -8.834 1.00 83.88 75 ASP A C 1
ATOM 577 O O . ASP A 1 75 ? 13.732 7.715 -9.411 1.00 83.88 75 ASP A O 1
ATOM 581 N N . LYS A 1 76 ? 15.486 6.324 -9.237 1.00 85.81 76 LYS A N 1
ATOM 582 C CA . LYS A 1 76 ? 15.066 5.431 -10.332 1.00 85.81 76 LYS A CA 1
ATOM 583 C C . LYS A 1 76 ? 14.139 4.314 -9.852 1.00 85.81 76 LYS A C 1
ATOM 585 O O . LYS A 1 76 ? 13.461 3.686 -10.662 1.00 85.81 76 LYS A O 1
ATOM 590 N N . ARG A 1 77 ? 14.112 4.045 -8.548 1.00 87.38 77 ARG A N 1
ATOM 591 C CA . ARG A 1 77 ? 13.233 3.049 -7.950 1.00 87.38 77 ARG A CA 1
ATOM 592 C C . ARG A 1 77 ? 11.820 3.619 -7.892 1.00 87.38 77 ARG A C 1
ATOM 594 O O . 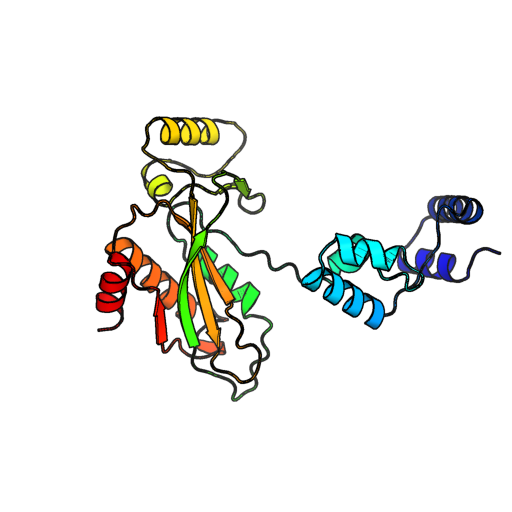ARG A 1 77 ? 11.588 4.683 -7.329 1.00 87.38 77 ARG A O 1
ATOM 601 N N . ARG A 1 78 ? 10.850 2.885 -8.437 1.00 74.25 78 ARG A N 1
ATOM 602 C CA . ARG A 1 78 ? 9.437 3.238 -8.277 1.00 74.25 78 ARG A CA 1
ATOM 603 C C . ARG A 1 78 ? 9.031 2.975 -6.829 1.00 74.25 78 ARG A C 1
ATOM 605 O O . ARG A 1 78 ? 8.749 1.838 -6.461 1.00 74.25 78 ARG A O 1
ATOM 612 N N . GLU A 1 79 ? 9.004 4.014 -6.004 1.00 75.62 79 GLU A N 1
ATOM 613 C CA . GLU A 1 79 ? 8.401 3.911 -4.679 1.00 75.62 79 GLU A CA 1
ATOM 614 C C . GLU A 1 79 ? 6.880 3.808 -4.819 1.00 75.62 79 GLU A C 1
ATOM 616 O O . GLU A 1 79 ? 6.200 4.727 -5.278 1.00 75.62 79 GLU A O 1
ATOM 621 N N . ILE A 1 80 ? 6.346 2.642 -4.459 1.00 83.31 80 ILE A N 1
ATOM 622 C CA . ILE A 1 80 ? 4.906 2.420 -4.363 1.00 83.31 80 ILE A CA 1
ATOM 623 C C . ILE A 1 80 ? 4.474 2.889 -2.969 1.00 83.31 80 ILE A C 1
ATOM 625 O O . ILE A 1 80 ? 4.578 2.151 -1.991 1.00 83.31 80 ILE A O 1
ATOM 629 N N . ASN A 1 81 ? 4.011 4.133 -2.883 1.00 89.19 81 ASN A N 1
ATOM 630 C CA . ASN A 1 81 ? 3.619 4.778 -1.628 1.00 89.19 81 ASN A CA 1
ATOM 631 C C . ASN A 1 81 ? 2.136 4.573 -1.316 1.00 89.19 81 ASN A C 1
ATOM 633 O O . ASN A 1 81 ? 1.357 5.524 -1.343 1.00 89.19 81 ASN A O 1
ATOM 637 N N . LEU A 1 82 ? 1.745 3.321 -1.054 1.00 93.50 82 LEU A N 1
ATOM 638 C CA . LEU A 1 82 ? 0.360 2.958 -0.730 1.00 93.50 82 LEU A CA 1
ATOM 639 C C . LEU A 1 82 ? -0.160 3.735 0.477 1.00 93.50 82 LEU A C 1
ATOM 641 O O . LEU A 1 82 ? 0.488 3.805 1.522 1.00 93.50 82 LEU A O 1
ATOM 645 N N . ARG A 1 83 ? -1.378 4.257 0.348 1.00 95.25 83 ARG A N 1
ATOM 646 C CA . ARG A 1 83 ? -2.108 4.870 1.449 1.00 95.25 83 ARG A CA 1
ATOM 647 C C . ARG A 1 83 ? -2.765 3.806 2.307 1.00 95.25 83 ARG A C 1
ATOM 649 O O . ARG A 1 83 ? -3.501 2.947 1.817 1.00 95.25 83 ARG A O 1
ATOM 656 N N . ILE A 1 84 ? -2.510 3.917 3.602 1.00 95.38 84 ILE A N 1
ATOM 657 C CA . ILE A 1 84 ? -3.182 3.152 4.644 1.00 95.38 84 ILE A CA 1
ATOM 658 C C . ILE A 1 84 ? -4.388 3.968 5.091 1.00 95.38 84 ILE A C 1
ATOM 660 O O . ILE A 1 84 ? -4.264 5.153 5.397 1.00 95.38 84 ILE A O 1
ATOM 664 N N . THR A 1 85 ? -5.548 3.330 5.156 1.00 95.69 85 THR A N 1
ATOM 665 C CA . THR A 1 85 ? -6.731 3.955 5.732 1.00 95.69 85 THR A CA 1
ATOM 666 C C . THR A 1 85 ? -6.595 4.019 7.247 1.00 95.69 85 THR A C 1
ATOM 668 O O . THR A 1 85 ? -6.292 3.026 7.910 1.00 95.69 85 THR A O 1
ATOM 671 N N . VAL A 1 86 ? -6.892 5.197 7.794 1.00 94.81 86 VAL A N 1
ATOM 672 C CA . VAL A 1 86 ? -6.947 5.456 9.234 1.00 94.81 86 VAL A CA 1
ATOM 673 C C . VAL A 1 86 ? -8.394 5.691 9.666 1.00 94.81 86 VAL A C 1
ATOM 675 O O . VAL A 1 86 ? -9.057 6.587 9.136 1.00 94.81 86 VAL A O 1
ATOM 678 N N . GLY A 1 87 ? -8.853 4.914 10.652 1.00 92.38 87 GLY A N 1
ATOM 679 C CA . GLY A 1 87 ? -10.241 4.921 11.114 1.00 92.38 87 GLY A CA 1
ATOM 680 C C . GLY A 1 87 ? -11.151 4.157 10.152 1.00 92.38 87 GLY A C 1
ATOM 681 O O . GLY A 1 87 ? -10.876 3.004 9.827 1.00 92.38 87 GLY A O 1
ATOM 682 N N . ASP A 1 88 ? -12.226 4.800 9.698 1.00 92.56 88 ASP A N 1
ATOM 683 C CA . ASP A 1 88 ? -13.147 4.224 8.716 1.00 92.56 88 ASP A CA 1
ATOM 684 C C . ASP A 1 88 ? -12.539 4.170 7.313 1.00 92.56 88 ASP A C 1
ATOM 686 O O . ASP A 1 88 ? -11.826 5.085 6.906 1.00 92.56 88 ASP A O 1
ATOM 690 N N . VAL A 1 89 ? -12.913 3.149 6.530 1.00 95.06 89 VAL A N 1
ATOM 691 C CA . VAL A 1 89 ? -12.530 3.019 5.113 1.00 95.06 89 VAL A CA 1
ATOM 692 C C . VAL A 1 89 ? -12.937 4.246 4.304 1.00 95.06 89 VAL A C 1
ATOM 694 O O . VAL A 1 89 ? -14.120 4.483 4.041 1.00 95.06 89 VAL A O 1
ATOM 697 N N . LYS A 1 90 ? -11.926 5.001 3.857 1.00 95.62 90 LYS A N 1
ATOM 698 C CA . LYS A 1 90 ? -12.087 6.197 3.030 1.00 95.62 90 LYS A CA 1
ATOM 699 C C . LYS A 1 90 ? -11.965 5.816 1.561 1.00 95.62 90 LYS A C 1
ATOM 701 O O . LYS A 1 90 ? -10.955 5.270 1.122 1.00 95.62 90 LYS A O 1
ATOM 706 N N . LEU A 1 91 ? -12.971 6.186 0.773 1.00 97.06 91 LEU A N 1
ATOM 707 C CA . LEU A 1 91 ? -12.971 5.951 -0.674 1.00 97.06 91 LEU A CA 1
ATOM 708 C C . LEU A 1 91 ? -11.754 6.591 -1.365 1.00 97.06 91 LEU A C 1
ATOM 710 O O . LEU A 1 91 ? -11.184 6.008 -2.280 1.00 97.06 91 LEU A O 1
ATOM 714 N N . LEU A 1 92 ? -11.333 7.767 -0.885 1.00 96.69 92 LEU A N 1
ATOM 715 C CA . LEU A 1 92 ? -10.187 8.506 -1.417 1.00 96.69 92 LEU A CA 1
ATOM 716 C C . LEU A 1 92 ? -8.866 7.738 -1.287 1.00 96.69 92 LEU A C 1
ATOM 718 O O . LEU A 1 92 ? -8.042 7.813 -2.196 1.00 96.69 92 LEU A O 1
ATOM 722 N N . ASP A 1 93 ? -8.672 6.986 -0.201 1.00 97.56 93 ASP A N 1
ATOM 723 C CA . ASP A 1 93 ? -7.456 6.186 -0.010 1.00 97.56 93 ASP A CA 1
ATOM 724 C C . ASP A 1 93 ? -7.418 5.038 -1.023 1.00 97.56 93 ASP A C 1
ATOM 726 O O . ASP A 1 93 ? -6.411 4.841 -1.703 1.00 97.56 93 ASP A O 1
ATOM 730 N N . ILE A 1 94 ? -8.554 4.352 -1.204 1.00 98.38 94 ILE A N 1
ATOM 731 C CA . ILE A 1 94 ? -8.694 3.275 -2.192 1.00 98.38 94 ILE A CA 1
ATOM 732 C C . ILE A 1 94 ? -8.450 3.811 -3.604 1.00 98.38 94 ILE A C 1
ATOM 734 O O . ILE A 1 94 ? -7.673 3.234 -4.361 1.00 98.38 94 ILE A O 1
ATOM 738 N N . MET A 1 95 ? -9.074 4.936 -3.966 1.00 97.94 95 MET A N 1
ATOM 739 C CA . MET A 1 95 ? -8.898 5.549 -5.286 1.00 97.94 95 MET A CA 1
ATOM 740 C C . MET A 1 95 ? -7.448 5.970 -5.537 1.00 97.94 95 MET A C 1
ATOM 742 O O . MET A 1 95 ? -6.953 5.781 -6.647 1.00 97.94 95 MET A O 1
ATOM 746 N N . LYS A 1 96 ? -6.745 6.486 -4.519 1.00 97.00 96 LYS A N 1
ATOM 747 C CA . LYS A 1 96 ? -5.326 6.844 -4.642 1.00 97.00 96 LYS A CA 1
ATOM 748 C C . LYS A 1 96 ? -4.446 5.617 -4.875 1.00 97.00 96 LYS A C 1
ATOM 750 O O . LYS A 1 96 ? -3.537 5.666 -5.703 1.00 97.00 96 LYS A O 1
ATOM 755 N N . ASN A 1 97 ? -4.738 4.517 -4.185 1.00 97.81 97 ASN A N 1
ATOM 756 C CA . ASN A 1 97 ? -4.031 3.256 -4.384 1.00 97.81 97 ASN A CA 1
ATOM 757 C C . ASN A 1 97 ? -4.313 2.665 -5.771 1.00 97.81 97 ASN A C 1
ATOM 759 O O . ASN A 1 97 ? -3.381 2.208 -6.428 1.00 97.81 97 ASN A O 1
ATOM 763 N N . ILE A 1 98 ? -5.561 2.738 -6.253 1.00 97.94 98 ILE A N 1
ATOM 764 C CA . ILE A 1 98 ? -5.914 2.349 -7.627 1.00 97.94 98 ILE A CA 1
ATOM 765 C C . ILE A 1 98 ? -5.110 3.183 -8.629 1.00 97.94 98 ILE A C 1
ATOM 767 O O . ILE A 1 98 ? -4.423 2.609 -9.463 1.00 97.94 98 ILE A O 1
ATOM 771 N N . GLU A 1 99 ? -5.133 4.515 -8.526 1.00 96.25 99 GLU A N 1
ATOM 772 C CA . GLU A 1 99 ? -4.357 5.398 -9.408 1.00 96.25 99 GLU A CA 1
ATOM 773 C C . GLU A 1 99 ? -2.879 4.990 -9.449 1.00 96.25 99 GLU A C 1
ATOM 775 O O . GLU A 1 99 ? -2.335 4.729 -10.514 1.00 96.25 99 GLU A O 1
ATOM 780 N N . MET A 1 100 ? -2.229 4.877 -8.296 1.00 94.81 100 MET A N 1
ATOM 781 C CA . MET A 1 100 ? -0.795 4.588 -8.219 1.00 94.81 100 MET A CA 1
ATOM 782 C C . MET A 1 100 ? -0.397 3.244 -8.834 1.00 94.81 100 MET A C 1
ATOM 784 O O . MET A 1 100 ? 0.701 3.114 -9.384 1.00 94.81 100 MET A O 1
ATOM 788 N N . LEU A 1 101 ? -1.261 2.240 -8.692 1.00 94.69 101 LEU A N 1
ATOM 789 C CA . LEU A 1 101 ? -0.992 0.868 -9.106 1.00 94.69 101 LEU A CA 1
ATOM 790 C C . LEU A 1 101 ? -1.430 0.580 -10.544 1.00 94.69 101 LEU A C 1
ATOM 792 O O . LEU A 1 101 ? -0.848 -0.300 -11.177 1.00 94.69 101 LEU A O 1
ATOM 796 N N . PHE A 1 102 ? -2.417 1.317 -11.058 1.00 93.94 102 PHE A N 1
ATOM 797 C CA . PHE A 1 102 ? -3.029 1.054 -12.359 1.00 93.94 102 PHE A CA 1
ATOM 798 C C . PHE A 1 102 ? -2.745 2.124 -13.427 1.00 93.94 102 PHE A C 1
ATOM 800 O O . PHE A 1 102 ? -2.839 1.813 -14.609 1.00 93.94 102 PHE A O 1
ATOM 807 N N . ASN A 1 103 ? -2.298 3.337 -13.070 1.00 91.81 103 ASN A N 1
ATOM 808 C CA . ASN A 1 103 ? -2.079 4.427 -14.040 1.00 91.81 103 ASN A CA 1
ATOM 809 C C . ASN A 1 103 ? -1.040 4.146 -15.139 1.00 91.81 103 ASN A C 1
ATOM 811 O O . ASN A 1 103 ? -1.155 4.686 -16.233 1.00 91.81 103 ASN A O 1
ATOM 815 N N . ASN A 1 104 ? -0.032 3.326 -14.847 1.00 85.88 104 ASN A N 1
ATOM 816 C CA . ASN A 1 104 ? 1.091 3.040 -15.743 1.00 85.88 104 ASN A CA 1
ATOM 817 C C . ASN A 1 104 ? 0.989 1.646 -16.371 1.00 85.88 104 ASN A C 1
ATOM 819 O O . ASN A 1 104 ? 1.983 1.116 -16.866 1.00 85.88 104 ASN A O 1
ATOM 823 N N . ILE A 1 105 ? -0.176 1.009 -16.271 1.00 85.44 105 ILE A N 1
ATOM 824 C CA . ILE A 1 105 ? -0.435 -0.240 -16.972 1.00 85.44 105 ILE A CA 1
ATOM 825 C C . ILE A 1 105 ? -0.794 0.133 -18.402 1.00 85.44 105 ILE A C 1
ATOM 827 O O . ILE A 1 105 ? -1.814 0.781 -18.627 1.00 85.44 105 ILE A O 1
ATOM 831 N N . ASP A 1 106 ? 0.036 -0.293 -19.349 1.00 77.56 106 ASP A N 1
ATOM 832 C CA . ASP A 1 106 ? -0.295 -0.172 -20.762 1.00 77.56 106 ASP A CA 1
ATOM 833 C C . ASP A 1 106 ? -1.493 -1.083 -21.057 1.00 77.56 106 ASP A C 1
ATOM 835 O O . ASP A 1 106 ? -1.446 -2.302 -20.859 1.00 77.56 106 ASP A O 1
ATOM 839 N N . VAL A 1 107 ? -2.607 -0.463 -21.423 1.00 70.31 107 VAL A N 1
ATOM 840 C CA . VAL A 1 107 ? -3.833 -1.138 -21.836 1.00 70.31 107 VAL A CA 1
ATOM 841 C C . VAL A 1 107 ? -3.929 -0.846 -23.321 1.00 70.31 107 VAL A C 1
ATOM 843 O O . VAL A 1 107 ? -4.343 0.247 -23.709 1.00 70.31 107 VAL A O 1
ATOM 846 N N . GLY A 1 108 ? -3.508 -1.797 -24.157 1.00 68.12 108 GLY A N 1
ATOM 847 C CA . GLY A 1 108 ? -3.746 -1.688 -25.590 1.00 68.12 108 GLY A CA 1
ATOM 848 C C . GLY A 1 108 ? -5.245 -1.531 -25.875 1.00 68.12 108 GLY A C 1
ATOM 849 O O . GLY A 1 108 ? -6.089 -1.855 -25.035 1.00 68.12 108 GLY A O 1
ATOM 850 N N . GLU A 1 109 ? -5.605 -1.076 -27.080 1.00 55.53 109 GLU A N 1
ATOM 851 C CA . GLU A 1 109 ? -7.003 -0.819 -27.494 1.00 55.53 109 GLU A CA 1
ATOM 852 C C . GLU A 1 109 ? -7.971 -2.011 -27.287 1.00 55.53 109 GLU A C 1
ATOM 854 O O . GLU A 1 109 ? -9.190 -1.826 -27.284 1.00 55.53 109 GLU A O 1
ATOM 859 N N . HIS A 1 110 ? -7.456 -3.227 -27.068 1.00 56.12 110 HIS A N 1
ATOM 860 C CA . HIS A 1 110 ? -8.230 -4.454 -26.861 1.00 56.12 110 HIS A CA 1
ATOM 861 C C . HIS A 1 110 ? -7.999 -5.156 -25.503 1.00 56.12 110 HIS A C 1
ATOM 863 O O . HIS A 1 110 ? -8.515 -6.253 -25.304 1.00 56.12 110 HIS A O 1
ATOM 869 N N . ASP A 1 111 ? -7.309 -4.531 -24.541 1.00 72.00 111 ASP A N 1
ATOM 870 C CA . ASP A 1 111 ? -6.832 -5.191 -23.306 1.00 72.00 111 ASP A CA 1
ATOM 871 C C . ASP A 1 111 ? -7.712 -4.981 -22.061 1.00 72.00 111 ASP A C 1
ATOM 873 O O . ASP A 1 111 ? -7.252 -5.121 -20.919 1.00 72.00 111 ASP A O 1
ATOM 877 N N . LYS A 1 112 ? -9.003 -4.673 -22.240 1.00 90.19 112 LYS A N 1
ATOM 878 C CA . LYS A 1 112 ? -9.933 -4.730 -21.105 1.00 90.19 112 LYS A CA 1
ATOM 879 C C . LYS A 1 112 ? -10.114 -6.178 -20.679 1.00 90.19 112 LYS A C 1
ATOM 881 O O . LYS A 1 112 ? -10.646 -6.996 -21.426 1.00 90.19 112 LYS A O 1
ATOM 886 N N . VAL A 1 113 ? -9.712 -6.473 -19.453 1.00 93.44 113 VAL A N 1
ATOM 887 C CA . VAL A 1 113 ? -9.751 -7.820 -18.886 1.00 93.44 113 VAL A CA 1
ATOM 888 C C . VAL A 1 113 ? -10.703 -7.887 -17.705 1.00 93.44 113 VAL A C 1
ATOM 890 O O . VAL A 1 113 ? -11.122 -6.880 -17.128 1.00 93.44 113 VAL A O 1
ATOM 893 N N . LEU A 1 114 ? -11.059 -9.110 -17.335 1.00 96.44 114 LEU A N 1
ATOM 894 C CA . LEU A 1 114 ? -11.764 -9.357 -16.088 1.00 96.44 114 LEU A CA 1
ATOM 895 C C . LEU A 1 114 ? -10.788 -9.213 -14.917 1.00 96.44 114 LEU A C 1
ATOM 897 O O . LEU A 1 114 ? -9.590 -9.467 -15.058 1.00 96.44 114 LEU A O 1
ATOM 901 N N . HIS A 1 115 ? -11.312 -8.835 -13.755 1.00 97.69 115 HIS A N 1
ATOM 902 C CA . HIS A 1 115 ? -10.533 -8.711 -12.525 1.00 97.69 115 HIS A CA 1
ATOM 903 C C . HIS A 1 115 ? -11.128 -9.539 -11.387 1.00 97.69 115 HIS A C 1
ATOM 905 O O . HIS A 1 115 ? -12.341 -9.773 -11.336 1.00 97.69 115 HIS A O 1
ATOM 911 N N . THR A 1 116 ? -10.265 -9.931 -10.453 1.00 98.31 116 THR A N 1
ATOM 912 C CA . THR A 1 116 ? -10.651 -10.464 -9.143 1.00 98.31 116 THR A CA 1
ATOM 913 C C . THR A 1 116 ? -10.348 -9.443 -8.064 1.00 98.31 116 THR A C 1
ATOM 915 O O . THR A 1 116 ? -9.220 -8.963 -7.982 1.00 98.31 116 THR A O 1
ATOM 918 N N . LEU A 1 117 ? -11.335 -9.145 -7.222 1.00 98.44 117 LEU A N 1
ATOM 919 C CA . LEU A 1 117 ? -11.127 -8.461 -5.950 1.00 98.44 117 LEU A CA 1
ATOM 920 C C . LEU A 1 117 ? -10.940 -9.516 -4.858 1.00 98.44 117 LEU A C 1
ATOM 922 O O . LEU A 1 117 ? -11.888 -10.219 -4.524 1.00 98.44 117 LEU A O 1
ATOM 926 N N . SER A 1 118 ? -9.738 -9.626 -4.310 1.00 97.50 118 SER A N 1
ATOM 927 C CA . SER A 1 118 ? -9.425 -10.543 -3.212 1.00 97.50 118 SER A CA 1
ATOM 928 C C . SER A 1 118 ? -9.255 -9.770 -1.913 1.00 97.50 118 SER A C 1
ATOM 930 O O . SER A 1 118 ? -8.632 -8.710 -1.924 1.00 97.50 118 SER A O 1
ATOM 932 N N . GLN A 1 119 ? -9.749 -10.296 -0.797 1.00 96.06 119 GLN A N 1
ATOM 933 C CA . GLN A 1 119 ? -9.536 -9.715 0.527 1.00 96.06 119 GLN A CA 1
ATOM 934 C C . GLN A 1 119 ? -9.018 -10.770 1.509 1.00 96.06 119 GLN A C 1
ATOM 936 O O . GLN A 1 119 ? -9.536 -11.882 1.557 1.00 96.06 119 GLN A O 1
ATOM 941 N N . ASP A 1 120 ? -8.008 -10.421 2.303 1.00 95.25 120 ASP A N 1
ATOM 942 C CA . ASP A 1 120 ? -7.415 -11.277 3.339 1.00 95.25 120 ASP A CA 1
ATOM 943 C C . ASP A 1 120 ? -6.845 -10.439 4.492 1.00 95.25 120 ASP A C 1
ATOM 945 O O . ASP A 1 120 ? -6.749 -9.215 4.385 1.00 95.25 120 ASP A O 1
ATOM 949 N N . GLU A 1 121 ? -6.539 -11.068 5.620 1.00 93.75 121 GLU A N 1
ATOM 950 C CA . GLU A 1 121 ? -5.758 -10.465 6.698 1.00 93.75 121 GLU A CA 1
ATOM 951 C C . GLU A 1 121 ? -4.276 -10.852 6.593 1.00 93.75 121 GLU A C 1
ATOM 953 O O . GLU A 1 121 ? -3.919 -11.997 6.326 1.00 93.75 121 GLU A O 1
ATOM 958 N N . ILE A 1 122 ? -3.387 -9.898 6.869 1.00 94.50 122 ILE A N 1
ATOM 959 C CA . ILE A 1 122 ? -1.960 -10.155 7.082 1.00 94.50 122 ILE A CA 1
ATOM 960 C C . ILE A 1 122 ? -1.580 -9.805 8.519 1.00 94.50 122 ILE A C 1
ATOM 962 O O . ILE A 1 122 ? -1.953 -8.749 9.032 1.00 94.50 122 ILE A O 1
ATOM 966 N N . ALA A 1 123 ? -0.819 -10.684 9.172 1.00 94.62 123 ALA A N 1
ATOM 967 C CA . ALA A 1 123 ? -0.259 -10.404 10.489 1.00 94.62 123 ALA A CA 1
ATOM 968 C C . ALA A 1 123 ? 0.729 -9.231 10.424 1.00 94.62 123 ALA A C 1
ATOM 970 O O . ALA A 1 123 ? 1.533 -9.134 9.495 1.00 94.62 123 ALA A O 1
ATOM 971 N N . GLY A 1 124 ? 0.683 -8.346 11.416 1.00 92.31 124 GLY A N 1
ATOM 972 C CA . GLY A 1 124 ? 1.582 -7.203 11.510 1.00 92.31 124 GLY A CA 1
ATOM 973 C C . GLY A 1 124 ? 2.032 -6.933 12.940 1.00 92.31 124 GLY A C 1
ATOM 974 O O . GLY A 1 124 ? 1.532 -7.521 13.895 1.00 92.31 124 GLY A O 1
ATOM 975 N N . ASP A 1 125 ? 2.997 -6.028 13.083 1.00 92.44 125 ASP A N 1
ATOM 976 C CA . ASP A 1 125 ? 3.469 -5.609 14.401 1.00 92.44 125 ASP A CA 1
ATOM 977 C C . ASP A 1 125 ? 2.430 -4.716 15.089 1.00 92.44 125 ASP A C 1
ATOM 979 O O . ASP A 1 125 ? 1.962 -3.734 14.506 1.00 92.44 125 ASP A O 1
ATOM 983 N N . GLU A 1 126 ? 2.145 -4.996 16.363 1.00 92.00 126 GLU A N 1
ATOM 984 C CA . GLU A 1 126 ? 1.248 -4.197 17.205 1.00 92.00 126 GLU A CA 1
ATOM 985 C C . GLU A 1 126 ? 1.890 -2.857 17.589 1.00 92.00 126 GLU A C 1
ATOM 987 O O . GLU A 1 126 ? 2.354 -2.656 18.714 1.00 92.00 126 GLU A O 1
ATOM 992 N N . ARG A 1 127 ? 1.927 -1.912 16.648 1.00 93.00 127 ARG A N 1
ATOM 993 C CA . ARG A 1 127 ? 2.469 -0.572 16.882 1.00 93.00 127 ARG A CA 1
ATOM 994 C C . ARG A 1 127 ? 1.669 0.518 16.170 1.00 93.00 127 ARG A C 1
ATOM 996 O O . ARG A 1 127 ? 1.448 0.428 14.962 1.00 93.00 127 ARG A O 1
ATOM 1003 N N . PRO A 1 128 ? 1.305 1.601 16.876 1.00 93.56 128 PRO A N 1
ATOM 1004 C CA . PRO A 1 128 ? 0.921 2.837 16.218 1.00 93.56 128 PRO A CA 1
ATOM 1005 C C . PRO A 1 128 ? 2.105 3.411 15.435 1.00 93.56 128 PRO A C 1
ATOM 1007 O O . PRO A 1 128 ? 3.260 3.300 15.857 1.00 93.56 128 PRO A O 1
ATOM 1010 N N . CYS A 1 129 ? 1.824 4.062 14.313 1.00 94.06 129 CYS A N 1
ATOM 1011 C CA . CYS A 1 129 ? 2.829 4.763 13.522 1.00 94.06 129 CYS A CA 1
ATOM 1012 C C . CYS A 1 129 ? 2.327 6.143 13.092 1.00 94.06 129 CYS A C 1
ATOM 1014 O O . CYS A 1 129 ? 1.133 6.429 13.130 1.00 94.06 129 CYS A O 1
ATOM 1016 N N . TYR A 1 130 ? 3.262 7.011 12.714 1.00 95.38 130 TYR A N 1
ATOM 1017 C CA . TYR A 1 130 ? 2.957 8.342 12.206 1.00 95.38 130 TYR A CA 1
ATOM 1018 C C . TYR A 1 130 ? 3.046 8.348 10.679 1.00 95.38 130 TYR A C 1
ATOM 1020 O O . TYR A 1 130 ? 4.099 8.034 10.120 1.00 95.38 130 TYR A O 1
ATOM 1028 N N . LEU A 1 131 ? 1.948 8.708 10.015 1.00 94.50 131 LEU A N 1
ATOM 1029 C CA . LEU A 1 131 ? 1.900 8.921 8.572 1.00 94.50 131 LEU A CA 1
ATOM 1030 C C . LEU A 1 131 ? 2.203 10.387 8.275 1.00 94.50 131 LEU A C 1
ATOM 1032 O O . LEU A 1 131 ? 1.346 11.255 8.423 1.00 94.50 131 LEU A O 1
ATOM 1036 N N . THR A 1 132 ? 3.427 10.657 7.829 1.00 93.00 132 THR A N 1
ATOM 1037 C CA . THR A 1 132 ? 3.899 12.013 7.509 1.00 93.00 132 THR A CA 1
ATOM 1038 C C . THR A 1 132 ? 3.117 12.668 6.373 1.00 93.00 132 THR A C 1
ATOM 1040 O O . THR A 1 132 ? 2.927 13.878 6.396 1.00 93.00 132 THR A O 1
ATOM 1043 N N . GLU A 1 133 ? 2.655 11.893 5.386 1.00 90.62 133 GLU A N 1
ATOM 1044 C CA . GLU A 1 133 ? 1.925 12.419 4.223 1.00 90.62 133 GLU A CA 1
ATOM 1045 C C . GLU A 1 133 ? 0.573 13.027 4.615 1.00 90.62 133 GLU A C 1
ATOM 1047 O O . GLU A 1 133 ? 0.167 14.054 4.071 1.00 90.62 133 GLU A O 1
ATOM 1052 N N . THR A 1 134 ? -0.131 12.401 5.560 1.00 92.50 134 THR A N 1
ATOM 1053 C CA . THR A 1 134 ? -1.468 12.829 5.980 1.00 92.50 134 THR A CA 1
ATOM 1054 C C . THR A 1 134 ? -1.485 13.500 7.346 1.00 92.50 134 THR A C 1
ATOM 1056 O O . THR A 1 134 ? -2.545 13.974 7.747 1.00 92.50 134 THR A O 1
ATOM 1059 N N . ASP A 1 135 ? -0.350 13.596 8.037 1.00 96.00 135 ASP A N 1
ATOM 1060 C CA . ASP A 1 135 ? -0.253 14.055 9.427 1.00 96.00 135 ASP A CA 1
ATOM 1061 C C . ASP A 1 135 ? -1.146 13.228 10.378 1.00 96.00 135 ASP A C 1
ATOM 1063 O O . ASP A 1 135 ? -1.869 13.777 11.203 1.00 96.00 135 ASP A O 1
ATOM 1067 N N . GLU A 1 136 ? -1.174 11.897 10.236 1.00 96.44 136 GLU A N 1
ATOM 1068 C CA . GLU A 1 136 ? -2.119 11.023 10.960 1.00 96.44 136 GLU A CA 1
ATOM 1069 C C . GLU A 1 136 ? -1.445 9.956 11.834 1.00 96.44 136 GLU A C 1
ATOM 1071 O O . GLU A 1 136 ? -0.376 9.433 11.514 1.00 96.44 136 GLU A O 1
ATOM 1076 N N . ILE A 1 137 ? -2.117 9.592 12.931 1.00 96.44 137 ILE A N 1
ATOM 1077 C CA . ILE A 1 137 ? -1.811 8.415 13.753 1.00 96.44 137 ILE A CA 1
ATOM 1078 C C . ILE A 1 137 ? -2.444 7.186 13.094 1.00 96.44 137 ILE A C 1
ATOM 1080 O O . ILE A 1 137 ? -3.664 7.031 13.110 1.00 96.44 137 ILE A O 1
ATOM 1084 N N . ALA A 1 138 ? -1.624 6.291 12.556 1.00 95.44 138 ALA A N 1
ATOM 1085 C CA . ALA A 1 138 ? -2.050 5.019 11.981 1.00 95.44 138 ALA A CA 1
ATOM 1086 C C . ALA A 1 138 ? -1.749 3.831 12.907 1.00 95.44 138 ALA A C 1
ATOM 1088 O O . ALA A 1 138 ? -1.153 3.977 13.975 1.00 95.44 138 ALA A O 1
ATOM 1089 N N . GLY A 1 139 ? -2.193 2.638 12.499 1.00 95.00 139 GLY A N 1
ATOM 1090 C CA . GLY A 1 139 ? -2.016 1.396 13.263 1.00 95.00 139 GLY A CA 1
ATOM 1091 C C . GLY A 1 139 ? -3.069 1.166 14.353 1.00 95.00 139 GLY A C 1
ATOM 1092 O O . GLY A 1 139 ? -2.954 0.215 15.121 1.00 95.00 139 GLY A O 1
ATOM 1093 N N . LEU A 1 140 ? -4.104 2.006 14.429 1.00 96.00 140 LEU A N 1
ATOM 1094 C CA . LEU A 1 140 ? -5.271 1.788 15.289 1.00 96.00 140 LEU A CA 1
ATOM 1095 C C . LEU A 1 140 ? -6.371 1.073 14.498 1.00 96.00 140 LEU A C 1
ATOM 1097 O O . LEU A 1 140 ? -6.556 1.363 13.317 1.00 96.00 140 LEU A O 1
ATOM 1101 N N . CYS A 1 141 ? -7.093 0.153 15.141 1.00 93.88 141 CYS A N 1
ATOM 1102 C CA . CYS A 1 141 ? -8.206 -0.562 14.513 1.00 93.88 141 CYS A CA 1
ATOM 1103 C C . CYS A 1 141 ? -9.368 0.373 14.135 1.00 93.88 141 CYS A C 1
ATOM 1105 O O . CYS A 1 141 ? -9.492 1.482 14.662 1.00 93.88 141 CYS A O 1
ATOM 1107 N N . GLU A 1 142 ? -10.293 -0.127 13.321 1.00 89.94 142 GLU A N 1
ATOM 1108 C CA . GLU A 1 142 ? -11.478 0.569 12.812 1.00 89.94 142 GLU A CA 1
ATOM 1109 C C . GLU A 1 142 ? -12.333 1.244 13.906 1.00 89.94 142 GLU A C 1
ATOM 1111 O O . GLU A 1 142 ? -12.828 2.353 13.713 1.00 89.94 142 GLU A O 1
ATOM 1116 N N . HIS A 1 143 ? -12.415 0.656 15.107 1.00 90.94 143 HIS A N 1
ATOM 1117 C CA . HIS A 1 143 ? -13.156 1.217 16.250 1.00 90.94 143 HIS A CA 1
ATOM 1118 C C . HIS A 1 143 ? -12.669 2.602 16.696 1.00 90.94 143 HIS A C 1
ATOM 1120 O O . HIS A 1 143 ? -13.406 3.346 17.347 1.00 90.94 143 HIS A O 1
ATOM 1126 N N . ALA A 1 144 ? -11.443 2.980 16.329 1.00 92.88 144 ALA A N 1
ATOM 1127 C CA . ALA A 1 144 ? -10.917 4.303 16.614 1.00 92.88 144 ALA A CA 1
ATOM 1128 C C . ALA A 1 144 ? -11.766 5.420 15.990 1.00 92.88 144 ALA A C 1
ATOM 1130 O O . ALA A 1 144 ? -11.828 6.503 16.566 1.00 92.88 144 ALA A O 1
ATOM 1131 N N . ALA A 1 145 ? -12.459 5.161 14.872 1.00 91.81 145 ALA A N 1
ATOM 1132 C CA . ALA A 1 145 ? -13.300 6.155 14.201 1.00 91.81 145 ALA A CA 1
ATOM 1133 C C . ALA A 1 145 ? -14.474 6.628 15.073 1.00 91.81 145 ALA A C 1
ATOM 1135 O O . ALA A 1 145 ? -14.840 7.798 15.029 1.00 91.81 145 ALA A O 1
ATOM 1136 N N . GLY A 1 146 ? -15.026 5.742 15.907 1.00 91.44 146 GLY A N 1
ATOM 1137 C CA . GLY A 1 146 ? -16.088 6.090 16.856 1.00 91.44 146 GLY A CA 1
ATOM 1138 C C . GLY A 1 146 ? -15.578 6.610 18.203 1.00 91.44 146 GLY A C 1
ATOM 1139 O O . GLY A 1 146 ? -16.333 7.227 18.950 1.00 91.44 146 GLY A O 1
ATOM 1140 N N . ALA A 1 147 ? -14.311 6.354 18.539 1.00 93.44 147 ALA A N 1
ATOM 1141 C CA . ALA A 1 147 ? -13.752 6.630 19.863 1.00 93.44 147 ALA A CA 1
ATOM 1142 C C . ALA A 1 147 ? -12.852 7.875 19.926 1.00 93.44 147 ALA A C 1
ATOM 1144 O O . ALA A 1 147 ? -12.609 8.383 21.026 1.00 93.44 147 ALA A O 1
ATOM 1145 N N . LEU A 1 148 ? -12.338 8.341 18.784 1.00 95.31 148 LEU A N 1
ATOM 1146 C CA . LEU A 1 148 ? -11.454 9.498 18.665 1.00 95.31 148 LEU A CA 1
ATOM 1147 C C . LEU A 1 148 ? -12.109 10.586 17.814 1.00 95.31 148 LEU A C 1
ATOM 1149 O O . LEU A 1 148 ? -12.719 10.314 16.788 1.00 95.31 148 LEU A O 1
ATOM 1153 N N . THR A 1 149 ? -11.943 11.842 18.225 1.00 93.62 149 THR A N 1
ATOM 1154 C CA . THR A 1 149 ? -12.451 13.006 17.480 1.00 93.62 149 THR A CA 1
ATOM 1155 C C . THR A 1 149 ? -11.585 13.357 16.276 1.00 93.62 149 THR A C 1
ATOM 1157 O O . THR A 1 149 ? -12.067 13.936 15.307 1.00 93.62 149 THR A O 1
ATOM 1160 N N . THR A 1 150 ? -10.294 13.037 16.3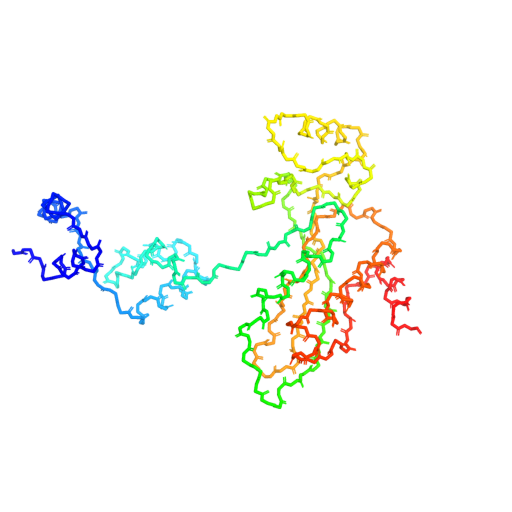38 1.00 94.50 150 THR A N 1
ATOM 1161 C CA . THR A 1 150 ? -9.338 13.279 15.265 1.00 94.50 150 THR A CA 1
ATOM 1162 C C . THR A 1 150 ? -8.217 12.249 15.304 1.00 94.50 150 THR A C 1
ATOM 1164 O O . THR A 1 150 ? -7.832 11.757 16.365 1.00 94.50 150 THR A O 1
ATOM 1167 N N . PHE A 1 151 ? -7.680 11.961 14.124 1.00 95.38 151 PHE A N 1
ATOM 1168 C CA . PHE A 1 151 ? -6.463 11.175 13.942 1.00 95.38 151 PHE A CA 1
ATOM 1169 C C . PHE A 1 151 ? -5.248 12.045 13.640 1.00 95.38 151 PHE A C 1
ATOM 1171 O O . PHE A 1 151 ? -4.145 11.516 13.532 1.00 95.38 151 PHE A O 1
ATOM 1178 N N . LYS A 1 152 ? -5.440 13.360 13.479 1.00 95.94 152 LYS A N 1
ATOM 1179 C CA . LYS A 1 152 ? -4.347 14.274 13.164 1.00 95.94 152 LYS A CA 1
ATOM 1180 C C . LYS A 1 152 ? -3.399 14.391 14.345 1.00 95.94 152 LYS A C 1
ATOM 1182 O O . LYS A 1 152 ? -3.860 14.587 15.474 1.00 95.94 152 LYS A O 1
ATOM 1187 N N . MET A 1 153 ? -2.097 14.314 14.082 1.00 94.00 153 MET A N 1
ATOM 1188 C CA . MET A 1 153 ? -1.095 14.640 15.097 1.00 94.00 153 MET A CA 1
ATOM 1189 C C . MET A 1 153 ? -1.198 16.119 15.462 1.00 94.00 153 MET A C 1
ATOM 1191 O O . MET A 1 153 ? -1.294 16.439 16.643 1.00 94.00 153 MET A O 1
ATOM 1195 N N . GLY A 1 154 ? -1.292 17.006 14.465 1.00 90.69 154 GLY A N 1
ATOM 1196 C CA . GLY A 1 154 ? -1.431 18.439 14.697 1.00 90.69 154 GLY A CA 1
ATOM 1197 C C . GLY A 1 154 ? -0.196 19.056 15.359 1.00 90.69 154 GLY A C 1
ATOM 1198 O O . GLY A 1 154 ? 0.922 18.560 15.240 1.00 90.69 154 GLY A O 1
ATOM 1199 N N . SER A 1 155 ? -0.388 20.184 16.046 1.00 93.31 155 SER A N 1
ATOM 1200 C CA . SER A 1 155 ? 0.706 20.960 16.650 1.00 93.31 155 SER A CA 1
ATOM 1201 C C . SER A 1 155 ? 1.030 20.586 18.100 1.00 93.31 155 SER A C 1
ATOM 1203 O O . SER A 1 155 ? 1.948 21.163 18.682 1.00 93.31 155 SER A O 1
ATOM 1205 N N . ASP A 1 156 ? 0.265 19.684 18.716 1.00 93.50 156 ASP A N 1
ATOM 1206 C CA . ASP A 1 156 ? 0.425 19.306 20.119 1.00 93.50 156 ASP A CA 1
ATOM 1207 C C . ASP A 1 156 ? 0.226 17.796 20.351 1.00 93.50 156 ASP A C 1
ATOM 1209 O O . ASP A 1 156 ? 0.030 17.014 19.428 1.00 93.50 156 ASP A O 1
ATOM 1213 N N . LEU A 1 157 ? 0.326 17.358 21.611 1.00 94.69 157 LEU A N 1
ATOM 1214 C CA . LEU A 1 157 ? 0.178 15.945 21.983 1.00 94.69 157 LEU A CA 1
ATOM 1215 C C . LEU A 1 157 ? -1.253 15.571 22.402 1.00 94.69 157 LEU A C 1
ATOM 1217 O O . LEU A 1 157 ? -1.451 14.515 23.007 1.00 94.69 157 LEU A O 1
ATOM 1221 N N . THR A 1 158 ? -2.249 16.418 22.146 1.00 96.06 158 THR A N 1
ATOM 1222 C CA . THR A 1 158 ? -3.621 16.213 22.628 1.00 96.06 158 THR A CA 1
ATOM 1223 C C . THR A 1 158 ? -4.247 14.976 21.987 1.00 96.06 158 THR A C 1
ATOM 1225 O O . THR A 1 158 ? -4.715 14.092 22.708 1.00 96.06 158 THR A O 1
ATOM 1228 N N . SER A 1 159 ? -4.162 14.842 20.659 1.00 94.88 159 SER A N 1
ATOM 1229 C CA . SER A 1 159 ? -4.667 13.670 19.925 1.00 94.88 159 SER A CA 1
ATOM 1230 C C . SER A 1 159 ? -3.971 12.377 20.353 1.00 94.88 159 SER A C 1
ATOM 1232 O O . SER A 1 159 ? -4.618 11.351 20.557 1.00 94.88 159 SER A O 1
ATOM 1234 N N . VAL A 1 160 ? -2.653 12.434 20.574 1.00 95.69 160 VAL A N 1
ATOM 1235 C CA . VAL A 1 160 ? -1.859 11.283 21.032 1.00 95.69 160 VAL A CA 1
ATOM 1236 C C . VAL A 1 160 ? -2.300 10.839 22.425 1.00 95.69 160 VAL A C 1
ATOM 1238 O O . VAL A 1 160 ? -2.527 9.653 22.653 1.00 95.69 160 VAL A O 1
ATOM 1241 N N . LYS A 1 161 ? -2.465 11.778 23.364 1.00 96.88 161 LYS A N 1
ATOM 1242 C CA . LYS A 1 161 ? -2.947 11.474 24.719 1.00 96.88 161 LYS A CA 1
ATOM 1243 C C . LYS A 1 161 ? -4.354 10.880 24.693 1.00 96.88 161 LYS A C 1
ATOM 1245 O O . LYS A 1 161 ? -4.605 9.922 25.420 1.00 96.88 161 LYS A O 1
ATOM 1250 N N . ALA A 1 162 ? -5.239 11.401 23.842 1.00 96.38 162 ALA A N 1
ATOM 1251 C CA . ALA A 1 162 ? -6.584 10.863 23.661 1.00 96.38 162 ALA A CA 1
ATOM 1252 C C . ALA A 1 162 ? -6.558 9.424 23.120 1.00 96.38 162 ALA A C 1
ATOM 1254 O O . ALA A 1 162 ? -7.234 8.557 23.674 1.00 96.38 162 ALA A O 1
ATOM 1255 N N . ALA A 1 163 ? -5.726 9.146 22.110 1.00 96.62 163 ALA A N 1
ATOM 1256 C CA . ALA A 1 163 ? -5.533 7.802 21.570 1.00 96.62 163 ALA A CA 1
ATOM 1257 C C . ALA A 1 163 ? -4.988 6.832 22.629 1.00 96.62 163 ALA A C 1
ATOM 1259 O O . ALA A 1 163 ? -5.549 5.757 22.830 1.00 96.62 163 ALA A O 1
ATOM 1260 N N . VAL A 1 164 ? -3.950 7.231 23.372 1.00 96.81 164 VAL A N 1
ATOM 1261 C CA . VAL A 1 164 ? -3.377 6.422 24.461 1.00 96.81 164 VAL A CA 1
ATOM 1262 C C . VAL A 1 164 ? -4.415 6.128 25.540 1.00 96.81 164 VAL A C 1
ATOM 1264 O O . VAL A 1 164 ? -4.497 4.993 26.008 1.00 96.81 164 VAL A O 1
ATOM 1267 N N . GLN A 1 165 ? -5.213 7.121 25.938 1.00 97.75 165 GLN A N 1
ATOM 1268 C CA . GLN A 1 165 ? -6.259 6.911 26.934 1.00 97.75 165 GLN A CA 1
ATOM 1269 C C . GLN A 1 165 ? -7.338 5.958 26.411 1.00 97.75 165 GLN A C 1
ATOM 1271 O O . GLN A 1 165 ? -7.704 5.025 27.112 1.00 97.75 165 GLN A O 1
ATOM 1276 N N . ALA A 1 166 ? -7.780 6.117 25.162 1.00 97.12 166 ALA A N 1
ATOM 1277 C CA . ALA A 1 166 ? -8.762 5.223 24.553 1.00 97.12 166 ALA A CA 1
ATOM 1278 C C . ALA A 1 166 ? -8.272 3.769 24.447 1.00 97.12 166 ALA A C 1
ATOM 1280 O O . ALA A 1 166 ? -9.070 2.848 24.621 1.00 97.12 166 ALA A O 1
ATOM 1281 N N . ILE A 1 167 ? -6.970 3.565 24.221 1.00 96.31 167 ILE A N 1
ATOM 1282 C CA . ILE A 1 167 ? -6.346 2.236 24.253 1.00 96.31 167 ILE A CA 1
ATOM 1283 C C . ILE A 1 167 ? -6.356 1.663 25.673 1.00 96.31 167 ILE A C 1
ATOM 1285 O O . ILE A 1 167 ? -6.750 0.517 25.870 1.00 96.31 167 ILE A O 1
ATOM 1289 N N . LYS A 1 168 ? -5.966 2.457 26.678 1.00 97.06 168 LYS A N 1
ATOM 1290 C CA . LYS A 1 168 ? -5.983 2.031 28.090 1.00 97.06 168 LYS A CA 1
ATOM 1291 C C . LYS A 1 168 ? -7.387 1.689 28.585 1.00 97.06 168 LYS A C 1
ATOM 1293 O O . LYS A 1 168 ? -7.537 0.757 29.365 1.00 97.06 168 LYS A O 1
ATOM 1298 N N . ASP A 1 169 ? -8.391 2.420 28.110 1.00 96.94 169 ASP A N 1
ATOM 1299 C CA . ASP A 1 169 ? -9.799 2.190 28.437 1.00 96.94 169 ASP A CA 1
ATOM 1300 C C . ASP A 1 169 ? -10.389 0.964 27.709 1.00 96.94 169 ASP A C 1
ATOM 1302 O O . ASP A 1 169 ? -11.548 0.625 27.937 1.00 96.94 169 ASP A O 1
ATOM 1306 N N . GLY A 1 170 ? -9.648 0.332 26.788 1.00 94.75 170 GLY A N 1
ATOM 1307 C CA . GLY A 1 170 ? -10.140 -0.783 25.969 1.00 94.75 170 GLY A CA 1
ATOM 1308 C C . GLY A 1 170 ? -11.177 -0.382 24.911 1.00 94.75 170 GLY A C 1
ATOM 1309 O O . GLY A 1 170 ? -11.859 -1.240 24.361 1.00 94.75 170 GLY A O 1
ATOM 1310 N N . ARG A 1 171 ? -11.319 0.918 24.617 1.00 95.31 171 ARG A N 1
ATOM 1311 C CA . ARG A 1 171 ? -12.238 1.430 23.580 1.00 95.31 171 ARG A CA 1
ATOM 1312 C C . ARG A 1 171 ? -11.636 1.356 22.180 1.00 95.31 171 ARG A C 1
ATOM 1314 O O . ARG A 1 171 ? -12.365 1.318 21.195 1.00 95.31 171 ARG A O 1
ATOM 1321 N N . VAL A 1 172 ? -10.308 1.377 22.096 1.00 95.56 172 VAL A N 1
ATOM 1322 C CA . VAL A 1 172 ? -9.534 1.300 20.854 1.00 95.56 172 VAL A CA 1
ATOM 1323 C C . VAL A 1 172 ? -8.439 0.262 21.023 1.00 95.56 172 VAL A C 1
ATOM 1325 O O . VAL A 1 172 ? -7.857 0.134 22.095 1.00 95.56 172 VAL A O 1
ATOM 1328 N N . HIS A 1 173 ? -8.120 -0.452 19.951 1.00 94.88 173 HIS A N 1
ATOM 1329 C CA . HIS A 1 173 ? -7.050 -1.438 19.938 1.00 94.88 173 HIS A CA 1
ATOM 1330 C C . HIS A 1 173 ? -5.974 -1.030 18.937 1.00 94.88 173 HIS A C 1
ATOM 1332 O O . HIS A 1 173 ? -6.259 -0.430 17.896 1.00 94.88 173 HIS A O 1
ATOM 1338 N N . VAL A 1 174 ? -4.731 -1.386 19.243 1.00 95.62 174 VAL A N 1
ATOM 1339 C CA . VAL A 1 174 ? -3.661 -1.376 18.246 1.00 95.62 174 VAL A CA 1
ATOM 1340 C C . VAL A 1 174 ? -3.899 -2.567 17.318 1.00 95.62 174 VAL A C 1
ATOM 1342 O O . VAL A 1 174 ? -4.172 -3.673 17.790 1.00 95.62 174 VAL A O 1
ATOM 1345 N N . GLY A 1 175 ? -3.872 -2.332 16.008 1.00 93.50 175 GLY A N 1
ATOM 1346 C CA . GLY A 1 175 ? -4.093 -3.379 15.017 1.00 93.50 175 GLY A CA 1
ATOM 1347 C C . GLY A 1 175 ? -3.013 -4.453 15.122 1.00 93.50 175 GLY A C 1
ATOM 1348 O O . GLY A 1 175 ? -1.827 -4.136 15.074 1.00 93.50 175 GLY A O 1
ATOM 1349 N N . LYS A 1 176 ? -3.433 -5.714 15.275 1.00 92.12 176 LYS A N 1
ATOM 1350 C CA . LYS A 1 176 ? -2.535 -6.890 15.257 1.00 92.12 176 LYS A CA 1
ATOM 1351 C C . LYS A 1 176 ? -2.370 -7.459 13.853 1.00 92.12 176 LYS A C 1
ATOM 1353 O O . LYS A 1 176 ? -1.426 -8.178 13.545 1.00 92.12 176 LYS A O 1
ATOM 1358 N N . GLU A 1 177 ? -3.341 -7.153 13.009 1.00 94.12 177 GLU A N 1
ATOM 1359 C CA . GLU A 1 177 ? -3.418 -7.592 11.633 1.00 94.12 177 GLU A CA 1
ATOM 1360 C C . GLU A 1 177 ? -3.879 -6.422 10.774 1.00 94.12 177 GLU A C 1
ATOM 1362 O O . GLU A 1 177 ? -4.449 -5.440 11.266 1.00 94.12 177 GLU A O 1
ATOM 1367 N N . PHE A 1 178 ? -3.646 -6.541 9.476 1.00 94.69 178 PHE A N 1
ATOM 1368 C CA . PHE A 1 178 ? -4.117 -5.603 8.478 1.00 94.69 178 PHE A CA 1
ATOM 1369 C C . PHE A 1 178 ? -5.055 -6.339 7.534 1.00 94.69 178 PHE A C 1
ATOM 1371 O O . PHE A 1 178 ? -4.656 -7.302 6.886 1.00 94.69 178 PHE A O 1
ATOM 1378 N N . SER A 1 179 ? -6.293 -5.864 7.430 1.00 94.88 179 SER A N 1
ATOM 1379 C CA . SER A 1 179 ? -7.169 -6.248 6.333 1.00 94.88 179 SER A 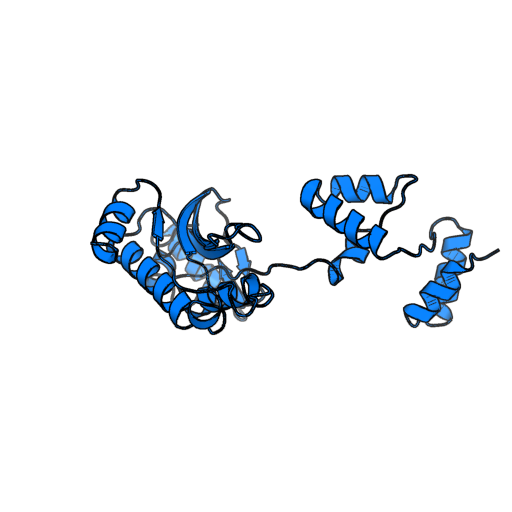CA 1
ATOM 1380 C C . SER A 1 179 ? -6.622 -5.621 5.056 1.00 94.88 179 SER A C 1
ATOM 1382 O O . SER A 1 179 ? -6.510 -4.395 4.949 1.00 94.88 179 SER A O 1
ATOM 1384 N N . VAL A 1 180 ? -6.312 -6.465 4.080 1.00 96.88 180 VAL A N 1
ATOM 1385 C CA . VAL A 1 180 ? -5.810 -6.073 2.768 1.00 96.88 180 VAL A CA 1
ATOM 1386 C C . VAL A 1 180 ? -6.806 -6.514 1.714 1.00 96.88 180 VAL A C 1
ATOM 1388 O O . VAL A 1 180 ? -7.174 -7.684 1.660 1.00 96.88 180 VAL A O 1
ATOM 1391 N N . ALA A 1 181 ? -7.225 -5.588 0.855 1.00 97.94 181 ALA A N 1
ATOM 1392 C CA . ALA A 1 181 ? -7.922 -5.942 -0.376 1.00 97.94 181 ALA A CA 1
ATOM 1393 C C . ALA A 1 181 ? -7.032 -5.631 -1.574 1.00 97.94 181 ALA A C 1
ATOM 1395 O O . ALA A 1 181 ? -6.424 -4.562 -1.638 1.00 97.94 181 ALA A O 1
ATOM 1396 N N . ALA A 1 182 ? -6.966 -6.553 -2.525 1.00 98.31 182 ALA A N 1
ATOM 1397 C CA . ALA A 1 182 ? -6.148 -6.451 -3.718 1.00 98.31 182 ALA A CA 1
ATOM 1398 C C . ALA A 1 182 ? -6.958 -6.778 -4.971 1.00 98.31 182 ALA A C 1
ATOM 1400 O O . ALA A 1 182 ? -7.851 -7.623 -4.951 1.00 98.31 182 ALA A O 1
ATOM 1401 N N . ILE A 1 183 ? -6.621 -6.116 -6.073 1.00 98.38 183 ILE A N 1
ATOM 1402 C CA . ILE A 1 183 ? -7.217 -6.361 -7.384 1.00 98.38 183 ILE A CA 1
ATOM 1403 C C . ILE A 1 183 ? -6.183 -7.074 -8.254 1.00 98.38 183 ILE A C 1
ATOM 1405 O O . ILE A 1 183 ? -5.060 -6.594 -8.410 1.00 98.38 183 ILE A O 1
ATOM 1409 N N . ALA A 1 184 ? -6.558 -8.216 -8.822 1.00 97.19 184 ALA A N 1
ATOM 1410 C CA . ALA A 1 184 ? -5.728 -8.986 -9.743 1.00 97.19 184 ALA A CA 1
ATOM 1411 C C . ALA A 1 184 ? -6.360 -9.025 -11.138 1.00 97.19 184 ALA A C 1
ATOM 1413 O O . ALA A 1 184 ? -7.579 -9.167 -11.277 1.00 97.19 184 ALA A O 1
ATOM 1414 N N . ARG A 1 185 ? -5.522 -8.896 -12.169 1.00 94.69 185 ARG A N 1
ATOM 1415 C CA . ARG A 1 185 ? -5.925 -8.932 -13.581 1.00 94.69 185 ARG A CA 1
ATOM 1416 C C . ARG A 1 185 ? -5.955 -10.372 -14.088 1.00 94.69 185 ARG A C 1
ATOM 1418 O O . A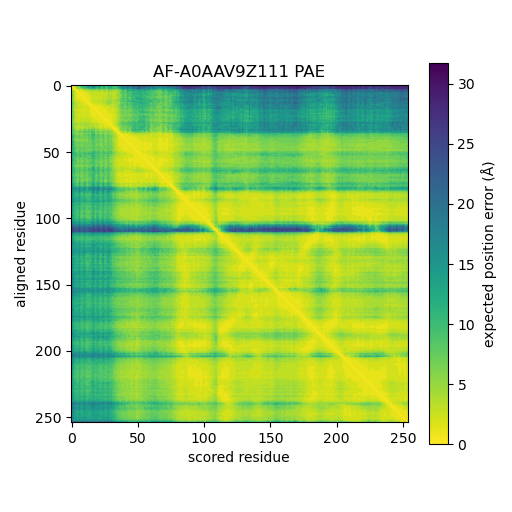RG A 1 185 ? -5.012 -11.121 -13.846 1.00 94.69 185 ARG A O 1
ATOM 1425 N N . HIS A 1 186 ? -6.975 -10.733 -14.865 1.00 94.00 186 HIS A N 1
ATOM 1426 C CA . HIS A 1 186 ? -6.990 -11.976 -15.649 1.00 94.00 186 HIS A CA 1
ATOM 1427 C C . HIS A 1 186 ? -6.323 -11.742 -17.006 1.00 94.00 186 HIS A C 1
ATOM 1429 O O . HIS A 1 186 ? -6.997 -11.613 -18.026 1.00 94.00 186 HIS A O 1
ATOM 1435 N N . ALA A 1 187 ? -4.996 -11.628 -17.004 1.00 90.50 187 ALA A N 1
ATOM 1436 C CA . ALA A 1 187 ? -4.189 -11.343 -18.188 1.00 90.50 187 ALA A CA 1
ATOM 1437 C C . ALA A 1 187 ? -2.897 -12.185 -18.183 1.00 90.50 187 ALA A C 1
ATOM 1439 O O . ALA A 1 187 ? -2.451 -12.602 -17.114 1.00 90.50 187 ALA A O 1
ATOM 1440 N N . PRO A 1 188 ? -2.266 -12.446 -19.345 1.00 88.25 188 PRO A N 1
ATOM 1441 C CA . PRO A 1 188 ? -1.011 -13.203 -19.402 1.00 88.25 188 PRO A CA 1
ATOM 1442 C C . PRO A 1 188 ? 0.176 -12.450 -18.778 1.00 88.25 188 PRO A C 1
ATOM 1444 O O . PRO A 1 188 ? 1.175 -13.062 -18.407 1.00 88.25 188 PRO A O 1
ATOM 1447 N N . THR A 1 189 ? 0.073 -11.128 -18.649 1.00 88.56 189 THR A N 1
ATOM 1448 C CA . THR A 1 189 ? 1.084 -10.245 -18.062 1.00 88.56 189 THR A CA 1
ATOM 1449 C C . THR A 1 189 ? 0.442 -9.348 -17.009 1.00 88.56 189 THR A C 1
ATOM 1451 O O . THR A 1 189 ? -0.764 -9.109 -17.034 1.00 88.56 189 THR A O 1
ATOM 1454 N N . ASP A 1 190 ? 1.243 -8.866 -16.053 1.00 87.00 190 ASP A N 1
ATOM 1455 C CA . ASP A 1 190 ? 0.783 -7.929 -15.016 1.00 87.00 190 ASP A CA 1
ATOM 1456 C C . ASP A 1 190 ? -0.436 -8.441 -14.193 1.00 87.00 190 ASP A C 1
ATOM 1458 O O . ASP A 1 190 ? -1.263 -7.688 -13.673 1.00 87.00 190 ASP A O 1
ATOM 1462 N N . TYR A 1 191 ? -0.515 -9.766 -14.027 1.00 91.00 191 TYR A N 1
ATOM 1463 C CA . TYR A 1 191 ? -1.533 -10.481 -13.241 1.00 91.00 191 TYR A CA 1
ATOM 1464 C C . TYR A 1 191 ? -1.278 -10.454 -11.725 1.00 91.00 191 TYR A C 1
ATOM 1466 O O . TYR A 1 191 ? -2.009 -11.078 -10.955 1.00 91.00 191 TYR A O 1
ATOM 1474 N N . GLY A 1 192 ? -0.231 -9.752 -11.279 1.00 92.38 192 GLY A N 1
ATOM 1475 C CA . GLY A 1 192 ? 0.096 -9.613 -9.863 1.00 92.38 192 GLY A CA 1
ATOM 1476 C C . GLY A 1 192 ? -1.037 -8.944 -9.082 1.00 92.38 192 GLY A C 1
ATOM 1477 O O . GLY A 1 192 ? -1.687 -8.021 -9.578 1.00 92.38 192 GLY A O 1
ATOM 1478 N N . ALA A 1 193 ? -1.267 -9.405 -7.852 1.00 95.38 193 ALA A N 1
ATOM 1479 C CA . ALA A 1 193 ? -2.250 -8.806 -6.959 1.00 95.38 193 ALA A CA 1
ATOM 1480 C C . ALA A 1 193 ? -1.801 -7.395 -6.552 1.00 95.38 193 ALA A C 1
ATOM 1482 O O . ALA A 1 193 ? -0.715 -7.210 -6.003 1.00 95.38 193 ALA A O 1
ATOM 1483 N N . LYS A 1 194 ? -2.646 -6.397 -6.822 1.00 96.56 194 LYS A N 1
ATOM 1484 C CA . LYS A 1 194 ? -2.369 -4.983 -6.561 1.00 96.56 194 LYS A CA 1
ATOM 1485 C C . LYS A 1 194 ? -3.178 -4.519 -5.340 1.00 96.56 194 LYS A C 1
ATOM 1487 O O . LYS A 1 194 ? -4.395 -4.383 -5.467 1.00 96.56 194 LYS A O 1
ATOM 1492 N N . PRO A 1 195 ? -2.563 -4.329 -4.157 1.00 97.50 195 PRO A N 1
ATOM 1493 C CA . PRO A 1 195 ? -3.276 -3.965 -2.930 1.00 97.50 195 PRO A CA 1
ATOM 1494 C C . PRO A 1 195 ? -3.871 -2.555 -3.020 1.00 97.50 195 PRO A C 1
ATOM 1496 O O . PRO A 1 195 ? -3.154 -1.569 -3.145 1.00 97.50 195 PRO A O 1
ATOM 1499 N N . VAL A 1 196 ? -5.193 -2.454 -2.932 1.00 98.06 196 VAL A N 1
ATOM 1500 C CA . VAL A 1 196 ? -5.942 -1.192 -3.038 1.00 98.06 196 VAL A CA 1
ATOM 1501 C C . VAL A 1 196 ? -6.498 -0.709 -1.700 1.00 98.06 196 VAL A C 1
ATOM 1503 O O . VAL A 1 196 ? -6.783 0.476 -1.554 1.00 98.06 196 VAL A O 1
ATOM 1506 N N . LEU A 1 197 ? -6.604 -1.587 -0.703 1.00 97.94 197 LEU A N 1
ATOM 1507 C CA . LEU A 1 197 ? -6.985 -1.240 0.666 1.00 97.94 197 LEU A CA 1
ATOM 1508 C C . LEU A 1 197 ? -5.994 -1.857 1.642 1.00 97.94 197 LEU A C 1
ATOM 1510 O O . LEU A 1 197 ? -5.692 -3.042 1.540 1.00 97.94 197 LEU A O 1
ATOM 1514 N N . LEU A 1 198 ? -5.552 -1.050 2.600 1.00 96.56 198 LEU A N 1
ATOM 1515 C CA . LEU A 1 198 ? -4.772 -1.452 3.763 1.00 96.56 198 LEU A CA 1
ATOM 1516 C C . LEU A 1 198 ? -5.437 -0.813 4.979 1.00 96.56 198 LEU A C 1
ATOM 1518 O O . LEU A 1 198 ? -5.524 0.415 5.053 1.00 96.56 198 LEU A O 1
ATOM 1522 N N . MET A 1 199 ? -5.918 -1.625 5.913 1.00 95.44 199 MET A N 1
ATOM 1523 C CA . MET A 1 199 ? -6.602 -1.138 7.109 1.00 95.44 199 MET A CA 1
ATOM 1524 C C . MET A 1 199 ? -6.214 -1.993 8.320 1.00 95.44 199 MET A C 1
ATOM 1526 O O . MET A 1 199 ? -6.387 -3.211 8.261 1.00 95.44 199 MET A O 1
ATOM 1530 N N . PRO A 1 200 ? -5.719 -1.403 9.420 1.00 95.38 200 PRO A N 1
ATOM 1531 C CA . PRO A 1 200 ? -5.495 -2.147 10.655 1.00 95.38 200 PRO A CA 1
ATOM 1532 C C . PRO A 1 200 ? -6.820 -2.694 11.200 1.00 95.38 200 PRO A C 1
ATOM 1534 O O . PRO A 1 200 ? -7.828 -1.990 11.191 1.00 95.38 200 PRO A O 1
ATOM 1537 N N . THR A 1 201 ? -6.819 -3.921 11.717 1.00 92.75 201 THR A N 1
ATOM 1538 C CA . THR A 1 201 ? -8.005 -4.540 12.323 1.00 92.75 201 THR A CA 1
ATOM 1539 C C . THR A 1 201 ? -7.699 -5.184 13.672 1.00 92.75 201 THR A C 1
ATOM 1541 O O . THR A 1 201 ? -6.567 -5.582 13.965 1.00 92.75 201 THR A O 1
ATOM 1544 N N . CYS A 1 202 ? -8.729 -5.282 14.515 1.00 89.94 202 CYS A N 1
ATOM 1545 C CA . CYS A 1 202 ? -8.693 -6.045 15.760 1.00 89.94 202 CYS A CA 1
ATOM 1546 C C . CYS A 1 202 ? -9.597 -7.290 15.754 1.00 89.94 202 CYS A C 1
ATOM 1548 O O . CYS A 1 202 ? -9.802 -7.854 16.825 1.00 89.94 202 CYS A O 1
ATOM 1550 N N . LYS A 1 203 ? -10.146 -7.721 14.605 1.00 85.44 203 LYS A N 1
ATOM 1551 C CA . LYS A 1 203 ? -11.099 -8.855 14.464 1.00 85.44 203 LYS A CA 1
ATOM 1552 C C . LYS A 1 203 ? -12.428 -8.730 15.217 1.00 85.44 203 LYS A C 1
ATOM 1554 O O . LYS A 1 203 ? -13.163 -9.704 15.315 1.00 85.44 203 LYS A O 1
ATOM 1559 N N . HIS A 1 204 ? -12.745 -7.553 15.748 1.00 85.19 204 HIS A N 1
ATOM 1560 C CA . HIS A 1 204 ? -14.037 -7.306 16.399 1.00 85.19 204 HIS A CA 1
ATOM 1561 C C . HIS A 1 204 ? -15.049 -6.645 15.446 1.00 85.19 204 HIS A C 1
ATOM 1563 O O . HIS A 1 204 ? -16.129 -6.248 15.877 1.00 85.19 204 HIS A O 1
ATOM 1569 N N . GLY A 1 205 ? -14.696 -6.510 14.164 1.00 81.12 205 GLY A N 1
ATOM 1570 C CA . GLY A 1 205 ? -15.568 -5.950 13.139 1.00 81.12 205 GLY A CA 1
ATOM 1571 C C . GLY A 1 205 ? -16.792 -6.824 12.869 1.00 81.12 205 GLY A C 1
ATOM 1572 O O . GLY A 1 205 ? -16.771 -8.037 13.060 1.00 81.12 205 GLY A O 1
ATOM 1573 N N . SER A 1 206 ? -17.868 -6.193 12.406 1.00 90.56 206 SER A N 1
ATOM 1574 C CA . SER A 1 206 ? -19.107 -6.882 12.056 1.00 90.56 206 SER A CA 1
ATOM 1575 C C . SER A 1 206 ? -19.176 -7.200 10.559 1.00 90.56 206 SER A C 1
ATOM 1577 O O . SER A 1 206 ? -18.523 -6.559 9.726 1.00 90.56 206 SER A O 1
ATOM 1579 N N . TRP A 1 207 ? -20.004 -8.177 10.188 1.00 93.81 207 TRP A N 1
ATOM 1580 C CA . TRP A 1 207 ? -20.217 -8.533 8.784 1.00 93.81 207 TRP A CA 1
ATOM 1581 C C . TRP A 1 207 ? -20.845 -7.385 7.970 1.00 93.81 207 TRP A C 1
ATOM 1583 O O . TRP A 1 207 ? -20.587 -7.277 6.773 1.00 93.81 207 TRP A O 1
ATOM 1593 N N . GLU A 1 208 ? -21.617 -6.496 8.602 1.00 94.50 208 GLU A N 1
ATOM 1594 C CA . GLU A 1 208 ? -22.179 -5.291 7.980 1.00 94.50 208 GLU A CA 1
ATOM 1595 C C . GLU A 1 208 ? -21.073 -4.314 7.566 1.00 94.50 208 GLU A C 1
ATOM 1597 O O . GLU A 1 208 ? -21.090 -3.789 6.451 1.00 94.50 208 GLU A O 1
ATOM 1602 N N . ILE A 1 209 ? -20.075 -4.108 8.434 1.00 92.00 209 ILE A N 1
ATOM 1603 C CA . ILE A 1 209 ? -18.903 -3.278 8.128 1.00 92.00 209 ILE A CA 1
ATOM 1604 C C . ILE A 1 209 ? -18.088 -3.922 7.003 1.00 92.00 209 ILE A C 1
ATOM 1606 O O . ILE A 1 209 ? -17.664 -3.230 6.076 1.00 92.00 209 ILE A O 1
ATOM 1610 N N . ALA A 1 210 ? -17.911 -5.246 7.029 1.00 93.69 210 ALA A N 1
ATOM 1611 C CA . ALA A 1 210 ? -17.237 -5.967 5.952 1.00 93.69 210 ALA A CA 1
ATOM 1612 C C . ALA A 1 210 ? -17.966 -5.800 4.603 1.00 93.69 210 ALA A C 1
ATOM 1614 O O . ALA A 1 210 ? -17.328 -5.497 3.593 1.00 93.69 210 ALA A O 1
ATOM 1615 N N . ALA A 1 211 ? -19.298 -5.911 4.583 1.00 95.88 211 ALA A N 1
ATOM 1616 C CA . ALA A 1 211 ? -20.109 -5.686 3.386 1.00 95.88 211 ALA A CA 1
ATOM 1617 C C . ALA A 1 211 ? -19.998 -4.239 2.881 1.00 95.88 211 ALA A C 1
ATOM 1619 O O . ALA A 1 211 ? -19.810 -4.015 1.685 1.00 95.88 211 ALA A O 1
ATOM 1620 N N . LEU A 1 212 ? -20.042 -3.255 3.783 1.00 95.50 212 LEU A N 1
ATOM 1621 C CA . LEU A 1 212 ? -19.858 -1.845 3.441 1.00 95.50 212 LEU A CA 1
ATOM 1622 C C . LEU A 1 212 ? -18.466 -1.577 2.850 1.00 95.50 212 LEU A C 1
ATOM 1624 O O . LEU A 1 212 ? -18.336 -0.841 1.872 1.00 95.50 212 LEU A O 1
ATOM 1628 N N . ASN A 1 213 ? -17.421 -2.190 3.403 1.00 95.62 213 ASN A N 1
ATOM 1629 C CA . ASN A 1 213 ? -16.059 -2.061 2.889 1.00 95.62 213 ASN A CA 1
ATOM 1630 C C . ASN A 1 213 ? -15.922 -2.675 1.488 1.00 95.62 213 ASN A C 1
ATOM 1632 O O . ASN A 1 213 ? -15.327 -2.048 0.609 1.00 95.62 213 ASN A O 1
ATOM 1636 N N . LEU A 1 214 ? -16.544 -3.831 1.237 1.00 96.81 214 LEU A N 1
ATOM 1637 C CA . LEU A 1 214 ? -16.632 -4.419 -0.105 1.00 96.81 214 LEU A CA 1
ATOM 1638 C C . LEU A 1 214 ? -17.383 -3.509 -1.087 1.00 96.81 214 LEU A C 1
ATOM 1640 O O . LEU A 1 214 ? -16.918 -3.299 -2.206 1.00 96.81 214 LEU A O 1
ATOM 1644 N N . GLN A 1 215 ? -18.499 -2.901 -0.675 1.00 97.56 215 GLN A N 1
ATOM 1645 C CA . GLN A 1 215 ? -19.216 -1.929 -1.510 1.00 97.56 215 GLN A CA 1
ATOM 1646 C C . GLN A 1 215 ? -18.348 -0.715 -1.845 1.00 97.56 215 GLN A C 1
ATOM 1648 O O . GLN A 1 215 ? -18.325 -0.283 -2.996 1.00 97.56 215 GLN A O 1
ATOM 1653 N N . ARG A 1 216 ? -17.597 -0.188 -0.871 1.00 98.06 216 ARG A N 1
ATOM 1654 C CA . ARG A 1 216 ? -16.654 0.922 -1.082 1.00 98.06 216 ARG A CA 1
ATOM 1655 C C . ARG A 1 216 ? -15.552 0.545 -2.071 1.00 98.06 216 ARG A C 1
ATOM 1657 O O . ARG A 1 216 ? -15.242 1.352 -2.940 1.00 98.06 216 ARG A O 1
ATOM 1664 N N . LEU A 1 217 ? -15.006 -0.669 -1.991 1.00 98.38 217 LEU A N 1
ATOM 1665 C CA . LEU A 1 217 ? -14.011 -1.180 -2.944 1.00 98.38 217 LEU A CA 1
ATOM 1666 C C . LEU A 1 217 ? -14.565 -1.248 -4.373 1.00 98.38 217 LEU A C 1
ATOM 1668 O O . LEU A 1 217 ? -13.949 -0.727 -5.303 1.00 98.38 217 LEU A O 1
ATOM 1672 N N . LEU A 1 218 ? -15.752 -1.834 -4.546 1.00 98.38 218 LEU A N 1
ATOM 1673 C CA . LEU A 1 218 ? -16.414 -1.927 -5.852 1.00 98.38 218 LEU A CA 1
ATOM 1674 C C . LEU A 1 218 ? -16.773 -0.544 -6.409 1.00 98.38 218 LEU A C 1
ATOM 1676 O O . LEU A 1 218 ? -16.591 -0.286 -7.598 1.00 98.38 218 LEU A O 1
ATOM 1680 N N . ALA A 1 219 ? -17.253 0.362 -5.555 1.00 98.31 219 ALA A N 1
ATOM 1681 C CA . ALA A 1 219 ? -17.543 1.739 -5.935 1.00 98.31 219 ALA A CA 1
ATOM 1682 C C . ALA A 1 219 ? -16.269 2.493 -6.340 1.00 98.31 219 ALA A C 1
ATOM 1684 O O . ALA A 1 219 ? -16.275 3.172 -7.363 1.00 98.31 219 ALA A O 1
ATOM 1685 N N . ALA A 1 220 ? -15.166 2.341 -5.600 1.00 98.44 220 ALA A N 1
ATOM 1686 C CA . ALA A 1 220 ? -13.888 2.968 -5.933 1.00 98.44 220 ALA A CA 1
ATOM 1687 C C . ALA A 1 220 ? -13.374 2.507 -7.300 1.00 98.44 220 ALA A C 1
ATOM 1689 O O . ALA A 1 220 ? -12.935 3.334 -8.095 1.00 98.44 220 ALA A O 1
ATOM 1690 N N . TRP A 1 221 ? -13.474 1.206 -7.598 1.00 98.44 221 TRP A N 1
ATOM 1691 C CA . TRP A 1 221 ? -13.102 0.666 -8.907 1.00 98.44 221 TRP A CA 1
ATOM 1692 C C . TRP A 1 221 ? -13.957 1.240 -10.039 1.00 98.44 221 TRP A C 1
ATOM 1694 O O . TRP A 1 221 ? -13.430 1.602 -11.086 1.00 98.44 221 TRP A O 1
ATOM 1704 N N . LYS A 1 222 ? -15.269 1.373 -9.828 1.00 98.25 222 LYS A N 1
ATOM 1705 C CA . LYS A 1 222 ? -16.183 1.946 -10.827 1.00 98.25 222 LYS A CA 1
ATOM 1706 C C . LYS A 1 222 ? -15.973 3.441 -11.058 1.00 98.25 222 LYS A C 1
ATOM 1708 O O . LYS A 1 222 ? -16.109 3.902 -12.184 1.00 98.25 222 LYS A O 1
ATOM 1713 N N . LEU A 1 223 ? -15.684 4.193 -9.996 1.00 98.12 223 LEU A N 1
ATOM 1714 C CA . LEU A 1 223 ? -15.559 5.653 -10.037 1.00 98.12 223 LEU A CA 1
ATOM 1715 C C . LEU A 1 223 ? -14.154 6.132 -10.425 1.00 98.12 223 LEU A C 1
ATOM 1717 O O . LEU A 1 223 ? -14.001 7.270 -10.862 1.00 98.12 223 LEU A O 1
ATOM 1721 N N . SER A 1 224 ? -13.125 5.306 -10.235 1.00 97.56 224 SER A N 1
ATOM 1722 C CA . SER A 1 224 ? -11.750 5.669 -10.574 1.00 97.56 224 SER A CA 1
ATOM 1723 C C . SER A 1 224 ? -11.562 5.777 -12.095 1.00 97.56 224 SER A C 1
ATOM 1725 O O . SER A 1 224 ? -11.898 4.831 -12.812 1.00 97.56 224 SER A O 1
ATOM 1727 N N . PRO A 1 225 ? -10.932 6.857 -12.602 1.00 96.12 225 PRO A N 1
ATOM 1728 C CA . PRO A 1 225 ? -10.507 6.942 -14.003 1.00 96.12 225 PRO A CA 1
ATOM 1729 C C . PRO A 1 225 ? -9.554 5.810 -14.414 1.00 96.12 225 PRO A C 1
ATOM 1731 O O . PRO A 1 225 ? -9.531 5.406 -15.571 1.00 96.12 225 PRO A O 1
ATOM 1734 N N . TYR A 1 226 ? -8.807 5.270 -13.447 1.00 96.12 226 TYR A N 1
ATOM 1735 C CA . TYR A 1 226 ? -7.876 4.149 -13.611 1.00 96.12 226 TYR A CA 1
ATOM 1736 C C . TYR A 1 226 ? -8.489 2.820 -13.152 1.00 96.12 226 TYR A C 1
ATOM 1738 O O . TYR A 1 226 ? -7.785 1.930 -12.684 1.00 96.12 226 TYR A O 1
ATOM 1746 N N . GLY A 1 227 ? -9.819 2.722 -13.176 1.00 96.44 227 GLY A N 1
ATOM 1747 C CA . GLY A 1 227 ? -10.568 1.550 -12.745 1.00 96.44 227 GLY A CA 1
ATOM 1748 C C . GLY A 1 227 ? -11.299 0.872 -13.899 1.00 96.44 227 GLY A C 1
ATOM 1749 O O . GLY A 1 227 ? -10.718 0.600 -14.951 1.00 96.44 227 GLY A O 1
ATOM 1750 N N . GLU A 1 228 ? -12.595 0.615 -13.713 1.00 96.69 228 GLU A N 1
ATOM 1751 C CA . GLU A 1 228 ? -13.413 -0.196 -14.625 1.00 96.69 228 GLU A CA 1
ATOM 1752 C C . GLU A 1 228 ? -13.444 0.340 -16.059 1.00 96.69 228 GLU A C 1
ATOM 1754 O O . GLU A 1 228 ? -13.345 -0.432 -17.016 1.00 96.69 228 GLU A O 1
ATOM 1759 N N . GLN A 1 229 ? -13.552 1.662 -16.221 1.00 93.88 229 GLN A N 1
ATOM 1760 C CA . GLN A 1 229 ? -13.631 2.283 -17.542 1.00 93.88 229 GLN A CA 1
ATOM 1761 C C . GLN A 1 229 ? -12.377 2.018 -18.380 1.00 93.88 229 GLN A C 1
ATOM 1763 O O . GLN A 1 229 ? -12.498 1.843 -19.596 1.00 93.88 229 GLN A O 1
ATOM 1768 N N . LEU A 1 230 ? -11.204 1.980 -17.746 1.00 93.94 230 LEU A N 1
ATOM 1769 C CA . LEU A 1 230 ? -9.921 1.817 -18.417 1.00 93.94 230 LEU A CA 1
ATOM 1770 C C . LEU A 1 230 ? -9.515 0.342 -18.512 1.00 93.94 230 LEU A C 1
ATOM 1772 O O . LEU A 1 230 ? -9.1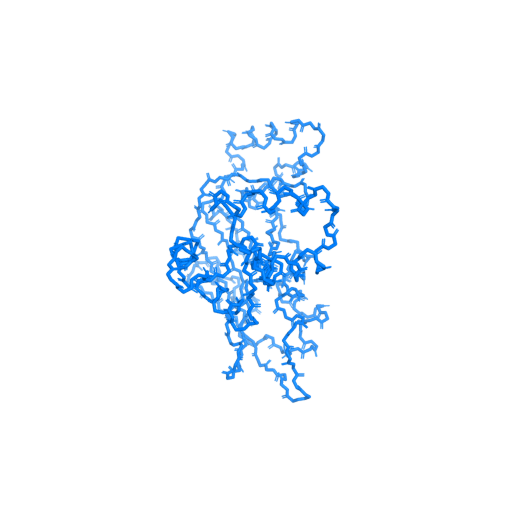93 -0.127 -19.599 1.00 93.94 230 LEU A O 1
ATOM 1776 N N . HIS A 1 231 ? -9.598 -0.412 -17.414 1.00 94.44 231 HIS A N 1
ATOM 1777 C CA . HIS A 1 231 ? -9.060 -1.775 -17.352 1.00 94.44 231 HIS A CA 1
ATOM 1778 C C . HIS A 1 231 ? -10.108 -2.876 -17.534 1.00 94.44 231 HIS A C 1
ATOM 1780 O O . HIS A 1 231 ? -9.744 -3.990 -17.899 1.00 94.44 231 HIS A O 1
ATOM 1786 N N . GLY A 1 232 ? -11.397 -2.593 -17.339 1.00 95.56 232 GLY A N 1
ATOM 1787 C CA . GLY A 1 232 ? -12.474 -3.585 -17.382 1.00 95.56 232 GLY A CA 1
ATOM 1788 C C . GLY A 1 232 ? -13.032 -3.957 -15.998 1.00 95.56 232 GLY A C 1
ATOM 1789 O O . GLY A 1 232 ? -12.549 -3.489 -14.965 1.00 95.56 232 GLY A O 1
ATOM 1790 N N . PRO A 1 233 ? -14.101 -4.766 -15.946 1.00 97.38 233 PRO A N 1
ATOM 1791 C CA . PRO A 1 233 ? -14.867 -4.976 -14.721 1.00 97.38 233 PRO A CA 1
ATOM 1792 C C . PRO A 1 233 ? -14.205 -5.956 -13.746 1.00 97.38 233 PRO A C 1
ATOM 1794 O O . PRO A 1 233 ? -13.552 -6.928 -14.141 1.00 97.38 233 PRO A O 1
ATOM 1797 N N . ILE A 1 234 ? -14.472 -5.755 -12.452 1.00 98.31 234 ILE A N 1
ATOM 1798 C CA . ILE A 1 234 ? -14.311 -6.808 -11.441 1.00 98.31 234 ILE A CA 1
ATOM 1799 C C . ILE A 1 234 ? -15.434 -7.819 -11.649 1.00 98.31 234 ILE A C 1
ATOM 1801 O O . ILE A 1 234 ? -16.614 -7.470 -11.592 1.00 98.31 234 ILE A O 1
ATOM 1805 N N . LYS A 1 235 ? -15.064 -9.075 -11.910 1.00 97.50 235 LYS A N 1
ATOM 1806 C CA . LYS A 1 235 ? -16.019 -10.151 -12.192 1.00 97.50 235 LYS A CA 1
ATOM 1807 C C . LYS A 1 235 ? -16.109 -11.181 -11.081 1.00 97.50 235 LYS A C 1
ATOM 1809 O O . LYS A 1 235 ? -17.156 -11.805 -10.933 1.00 97.50 235 LYS A O 1
ATOM 1814 N N . THR A 1 236 ? -15.041 -11.355 -10.312 1.00 97.69 236 THR A N 1
ATOM 1815 C CA . THR A 1 236 ? -15.026 -12.276 -9.177 1.00 97.69 236 THR A CA 1
ATOM 1816 C C . THR A 1 236 ? -14.564 -11.563 -7.916 1.00 97.69 236 THR A C 1
ATOM 1818 O O . THR A 1 236 ? -13.739 -10.650 -7.963 1.00 97.69 236 THR A O 1
ATOM 1821 N N . ILE A 1 237 ? -15.127 -11.976 -6.785 1.00 97.69 237 ILE A N 1
ATOM 1822 C CA . ILE A 1 237 ? -14.728 -11.520 -5.457 1.00 97.69 237 ILE A CA 1
ATOM 1823 C C . ILE A 1 237 ? -14.294 -12.763 -4.684 1.00 97.69 237 ILE A C 1
ATOM 1825 O O . ILE A 1 237 ? -15.008 -13.766 -4.681 1.00 97.69 237 ILE A O 1
ATOM 1829 N N . ALA A 1 238 ? -13.111 -12.714 -4.085 1.00 96.19 238 ALA A N 1
ATOM 1830 C CA . ALA A 1 238 ? -12.522 -13.803 -3.324 1.00 96.19 238 ALA A CA 1
ATOM 1831 C C . ALA A 1 238 ? -12.205 -13.341 -1.899 1.00 96.19 238 ALA A C 1
ATOM 1833 O O . ALA A 1 238 ? -11.775 -12.214 -1.664 1.00 96.19 238 ALA A O 1
ATOM 1834 N N . SER A 1 239 ? -12.414 -14.235 -0.944 1.00 94.75 239 SER A N 1
ATOM 1835 C CA . SER A 1 239 ? -12.088 -14.039 0.464 1.00 94.75 239 SER A CA 1
ATOM 1836 C C . SER A 1 239 ? -11.727 -15.387 1.069 1.00 94.75 239 SER A C 1
ATOM 1838 O O . SER A 1 239 ? -12.080 -16.435 0.522 1.00 94.75 239 SER A O 1
ATOM 1840 N N . ASP A 1 240 ? -11.074 -15.358 2.221 1.00 90.19 240 ASP A N 1
ATOM 1841 C CA . ASP A 1 240 ? -10.989 -16.504 3.117 1.00 90.19 240 ASP A CA 1
ATOM 1842 C C . ASP A 1 240 ? -12.378 -16.920 3.675 1.00 90.19 240 ASP A C 1
ATOM 1844 O O . ASP A 1 240 ? -13.421 -16.314 3.403 1.00 90.19 240 ASP A O 1
ATOM 1848 N N . GLY A 1 241 ? -12.394 -17.996 4.464 1.00 87.31 241 GLY A N 1
ATOM 1849 C CA . GLY A 1 241 ? -13.610 -18.606 5.010 1.00 87.31 241 GLY A CA 1
ATOM 1850 C C . GLY A 1 241 ? -14.181 -17.949 6.274 1.00 87.31 241 GLY A C 1
ATOM 1851 O O . GLY A 1 241 ? -15.086 -18.539 6.884 1.00 87.31 241 GLY A O 1
ATOM 1852 N N . ALA A 1 242 ? -13.681 -16.780 6.698 1.00 88.69 242 ALA A N 1
ATOM 1853 C CA . ALA A 1 242 ? -14.125 -16.106 7.916 1.00 88.69 242 ALA A CA 1
ATOM 1854 C C . ALA A 1 242 ? -15.665 -15.948 7.965 1.00 88.69 242 ALA A C 1
ATOM 1856 O O . ALA A 1 242 ? -16.284 -15.554 6.969 1.00 88.69 242 ALA A O 1
ATOM 1857 N N . PRO A 1 243 ? -16.330 -16.258 9.100 1.00 90.38 243 PRO A N 1
ATOM 1858 C CA . PRO A 1 243 ? -17.791 -16.211 9.208 1.00 90.38 243 PRO A CA 1
ATOM 1859 C C . PRO A 1 243 ? -18.419 -14.877 8.787 1.00 90.38 243 PRO A C 1
ATOM 1861 O O . PRO A 1 243 ? -19.427 -14.882 8.078 1.00 90.38 243 PRO A O 1
ATOM 1864 N N . ASP A 1 244 ? -17.817 -13.753 9.175 1.00 90.94 244 ASP A N 1
ATOM 1865 C CA . ASP A 1 244 ? -18.348 -12.425 8.858 1.00 90.94 244 ASP A CA 1
ATOM 1866 C C . ASP A 1 244 ? -18.213 -12.098 7.373 1.00 90.94 244 ASP A C 1
ATOM 1868 O O . ASP A 1 244 ? -19.144 -11.590 6.747 1.00 90.94 244 ASP A O 1
ATOM 1872 N N . ARG A 1 245 ? -17.095 -12.495 6.763 1.00 91.50 245 ARG A N 1
ATOM 1873 C CA . ARG A 1 245 ? -16.868 -12.300 5.332 1.00 91.50 245 ARG A CA 1
ATOM 1874 C C . ARG A 1 245 ? -17.755 -13.193 4.476 1.00 91.50 245 ARG A C 1
ATOM 1876 O O . ARG A 1 245 ? -18.243 -12.737 3.450 1.00 91.50 245 ARG A O 1
ATOM 1883 N N . ARG A 1 246 ? -18.067 -14.417 4.919 1.00 93.25 246 ARG A N 1
ATOM 1884 C CA . ARG A 1 246 ? -19.060 -15.275 4.244 1.00 93.25 246 ARG A CA 1
ATOM 1885 C C . ARG A 1 246 ? -20.435 -14.611 4.168 1.00 93.25 246 ARG A C 1
ATOM 1887 O O . ARG A 1 246 ? -21.055 -14.634 3.109 1.00 93.25 246 ARG A O 1
ATOM 1894 N N . LYS A 1 247 ? -20.901 -13.996 5.260 1.00 95.00 247 LYS A N 1
ATOM 1895 C CA . LYS A 1 247 ? -22.171 -13.247 5.275 1.00 95.00 247 LYS A CA 1
ATOM 1896 C C . LYS A 1 247 ? -22.111 -12.010 4.383 1.00 95.00 247 LYS A C 1
ATOM 1898 O O . LYS A 1 247 ? -23.038 -11.776 3.613 1.00 95.00 247 LYS A O 1
ATOM 1903 N N . ALA A 1 248 ? -21.017 -11.252 4.462 1.00 95.44 248 ALA A N 1
ATOM 1904 C CA . ALA A 1 248 ? -20.808 -10.082 3.619 1.00 95.44 248 ALA A CA 1
ATOM 1905 C C . ALA A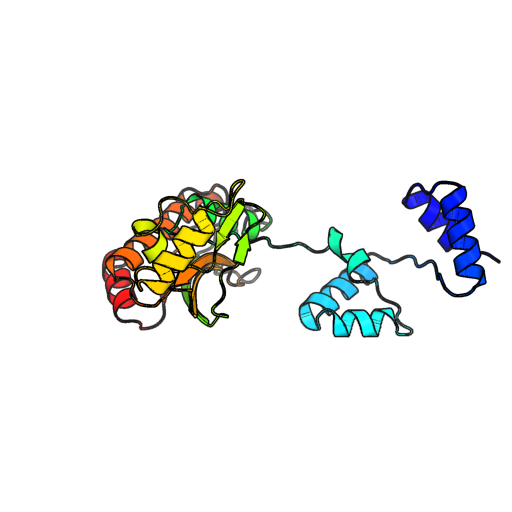 1 248 ? -20.809 -10.450 2.127 1.00 95.44 248 ALA A C 1
ATOM 1907 O O . ALA A 1 248 ? -21.534 -9.843 1.348 1.00 95.44 248 ALA A O 1
ATOM 1908 N N . LEU A 1 249 ? -20.065 -11.485 1.728 1.00 95.50 249 LEU A N 1
ATOM 1909 C CA . LEU A 1 249 ? -20.038 -11.965 0.347 1.00 95.50 249 LEU A CA 1
ATOM 1910 C C . LEU A 1 249 ? -21.397 -12.471 -0.120 1.00 95.50 249 LEU A C 1
ATOM 1912 O O . LEU A 1 249 ? -21.772 -12.172 -1.248 1.00 95.50 249 LEU A O 1
ATOM 1916 N N . TYR A 1 250 ? -22.141 -13.183 0.732 1.00 95.19 250 TYR A N 1
ATOM 1917 C CA . TYR A 1 250 ? -23.504 -13.594 0.408 1.00 95.19 250 TYR A CA 1
ATOM 1918 C C . TYR A 1 250 ? -24.379 -12.379 0.086 1.00 95.19 250 TYR A C 1
ATOM 1920 O O . TYR A 1 250 ? -24.995 -12.356 -0.967 1.00 95.19 250 TYR A O 1
ATOM 1928 N N . LEU A 1 251 ? -24.363 -11.337 0.925 1.00 96.00 251 LEU A N 1
ATOM 1929 C CA . LEU A 1 251 ? -25.152 -10.123 0.688 1.00 96.00 251 LEU A CA 1
ATOM 1930 C C . LEU A 1 251 ? -24.748 -9.372 -0.594 1.00 96.00 251 LEU A C 1
ATOM 1932 O O . LEU A 1 251 ? -25.584 -8.723 -1.215 1.00 96.00 251 LEU A O 1
ATOM 1936 N N . ILE A 1 252 ? -23.462 -9.386 -0.954 1.00 95.50 252 ILE A N 1
ATOM 1937 C CA . ILE A 1 252 ? -22.942 -8.618 -2.096 1.00 95.50 252 ILE A CA 1
ATOM 1938 C C . ILE A 1 252 ? -23.038 -9.386 -3.420 1.00 95.50 252 ILE A C 1
ATOM 1940 O O . ILE A 1 252 ? -23.170 -8.757 -4.470 1.00 95.50 252 ILE A O 1
ATOM 1944 N N . CYS A 1 253 ? -22.938 -10.716 -3.393 1.00 93.75 253 CYS A N 1
ATOM 1945 C CA . CYS A 1 253 ? -22.788 -11.536 -4.599 1.00 93.75 253 CYS A CA 1
ATOM 1946 C C . CYS A 1 253 ? -24.026 -12.367 -4.966 1.00 93.75 253 CYS A C 1
ATOM 1948 O O . CYS A 1 253 ? -24.071 -12.857 -6.095 1.00 93.75 253 CYS A O 1
ATOM 1950 N N . MET A 1 254 ? -24.973 -12.563 -4.043 1.00 89.94 254 MET A N 1
ATOM 1951 C CA . MET A 1 254 ? -26.190 -13.369 -4.234 1.00 89.94 254 MET A CA 1
ATOM 1952 C C . MET A 1 254 ? -27.437 -12.499 -4.113 1.00 89.94 254 MET A C 1
ATOM 1954 O O . MET A 1 254 ? -28.359 -12.718 -4.928 1.00 89.94 254 MET A O 1
#

Foldseek 3Di:
DPDPLLVVVCVVVVHDPVRSVVQVVCVVVVNHDRDDDDVVLLVVLLVCCVPVNQVSSVVCCPDPVNGDHCVRNVVVDLDLPQDADAAADDLVSLLVLLCSLQVPDDQPPPQQFAKEKEKEKDFDDQDWDADPVVQFTAQKANLCNVQAPDRHCPDDCPRVVSQVVCCVVVSIGRFRIWIWIWMATPDPPRRDTRTSYTGGHDPPDALVSVLVSVVSNQVSQVPHPSHCVRRHHHDHYYYDPDPSVVSSCVVVPD